Protein AF-A0A397VWN5-F1 (afdb_monomer)

Secondary structure (DSSP, 8-state):
-----SHHHHHHHHH-TT--S-HHHHHHHHHHHHHHTTS-S-GGG--TTGGGG--HHHHHHHHHHHTTTGGGS-GGGS-HHHHHHHHHHTT--GGGS----PPPP----SS-HHHHHHHHHHHTT-SSSPPPTTT----------HHHH-S-HHHHHHHHBT--SEEEEEE-TTS-EEEEEESSPB-TT--S---

Organism: NCBI:txid44941

InterPro domains:
  IPR006571 TLDc domain [PF07534] (110-194)
  IPR006571 TLDc domain [PS51886] (109-195)

Solvent-accessible surface area (backbone atoms only — not comparable to full-atom values): 12521 Å² total; per-residue (Å²): 138,84,85,91,75,70,64,67,64,52,48,58,53,58,70,42,57,79,53,95,62,53,55,55,54,51,49,52,50,48,54,53,59,33,48,52,84,78,52,78,92,61,78,87,71,80,53,90,73,58,68,82,74,57,54,72,65,56,46,50,52,29,50,63,64,38,52,81,49,51,72,63,56,58,63,89,69,32,62,62,76,58,51,57,51,49,35,64,71,58,72,52,72,72,83,61,65,65,85,69,86,65,77,75,66,72,63,78,65,82,72,40,60,64,49,48,10,51,52,53,19,59,76,68,67,47,92,63,86,63,39,40,76,84,67,43,88,77,83,88,76,89,66,82,47,55,94,80,71,48,85,49,68,68,57,45,50,75,53,46,42,71,66,43,58,47,74,49,80,44,73,47,96,86,72,46,80,48,70,51,76,38,82,54,56,44,65,85,83,66,82,82,87,82,132

pLDDT: mean 74.93, std 15.63, range [29.14, 95.0]

Structure (mmCIF, N/CA/C/O backbone):
data_AF-A0A397VWN5-F1
#
_entry.id   AF-A0A397VWN5-F1
#
loop_
_atom_site.group_PDB
_atom_site.id
_atom_site.type_symbol
_atom_site.label_atom_id
_atom_site.label_alt_id
_atom_site.label_comp_id
_atom_site.label_asym_id
_atom_site.label_entity_id
_atom_site.label_seq_id
_atom_site.pdbx_PDB_ins_code
_atom_site.Cartn_x
_atom_site.Cartn_y
_atom_site.Cartn_z
_atom_site.occupancy
_atom_site.B_iso_or_equiv
_atom_site.auth_seq_id
_atom_site.auth_comp_id
_atom_site.auth_asym_id
_atom_site.auth_atom_id
_atom_site.pdbx_PDB_model_num
ATOM 1 N N . MET A 1 1 ? -12.585 31.796 10.854 1.00 29.14 1 MET A N 1
ATOM 2 C CA . MET A 1 1 ? -12.054 31.189 9.614 1.00 29.14 1 MET A CA 1
ATOM 3 C C . MET A 1 1 ? -11.010 30.177 10.066 1.00 29.14 1 MET A C 1
ATOM 5 O O . MET A 1 1 ? -9.919 30.589 10.397 1.00 29.14 1 MET A O 1
ATOM 9 N N . GLY A 1 2 ? -11.312 28.913 10.348 1.00 35.81 2 GLY A N 1
ATOM 10 C CA . GLY A 1 2 ? -12.185 28.003 9.610 1.00 35.81 2 GLY A CA 1
ATOM 11 C C . GLY A 1 2 ? -11.361 27.244 8.569 1.00 35.81 2 GLY A C 1
ATOM 12 O O . GLY A 1 2 ? -11.650 27.361 7.387 1.00 35.81 2 GLY A O 1
ATOM 13 N N . THR A 1 3 ? -10.288 26.562 8.981 1.00 32.19 3 THR A N 1
ATOM 14 C CA . THR A 1 3 ? -9.501 25.683 8.103 1.00 32.19 3 THR A CA 1
ATOM 15 C C . THR A 1 3 ? -9.958 24.239 8.292 1.00 32.19 3 THR A C 1
ATOM 17 O O . THR A 1 3 ? -9.283 23.427 8.918 1.00 32.19 3 THR A O 1
ATOM 20 N N . ASP A 1 4 ? -11.135 23.934 7.750 1.00 46.06 4 ASP A N 1
ATOM 21 C CA . ASP A 1 4 ? -11.589 22.569 7.475 1.00 46.06 4 ASP A CA 1
ATOM 22 C C . ASP A 1 4 ? -10.915 22.067 6.188 1.00 46.06 4 ASP A C 1
ATOM 24 O O . ASP A 1 4 ? -11.537 22.063 5.133 1.00 46.06 4 ASP A O 1
ATOM 28 N N . LEU A 1 5 ? -9.630 21.696 6.213 1.00 41.50 5 LEU A N 1
ATOM 29 C CA . LEU A 1 5 ? -8.965 21.212 4.989 1.00 41.50 5 LEU A CA 1
ATOM 30 C C . LEU A 1 5 ? -7.809 20.216 5.251 1.00 41.50 5 LEU A C 1
ATOM 32 O O . LEU A 1 5 ? -6.653 20.507 4.964 1.00 41.50 5 LEU A O 1
ATOM 36 N N . PRO A 1 6 ? -8.113 19.025 5.807 1.00 51.34 6 PRO A N 1
ATOM 37 C CA . PRO A 1 6 ? -7.459 17.800 5.309 1.00 51.34 6 PRO A CA 1
ATOM 38 C C . PRO A 1 6 ? -8.447 16.701 4.870 1.00 51.34 6 PRO A C 1
ATOM 40 O O . PRO A 1 6 ? -8.055 15.724 4.246 1.00 51.34 6 PRO A O 1
ATOM 43 N N . LEU A 1 7 ? -9.745 16.845 5.165 1.00 49.25 7 LEU A N 1
ATOM 44 C CA . LEU A 1 7 ? -10.717 15.748 5.025 1.00 49.25 7 LEU A CA 1
ATOM 45 C C . LEU A 1 7 ? -11.188 15.482 3.584 1.00 49.25 7 LEU A C 1
ATOM 47 O O . LEU A 1 7 ? -11.666 14.386 3.301 1.00 49.25 7 LEU A O 1
ATOM 51 N N . LEU A 1 8 ? -11.098 16.461 2.673 1.00 45.84 8 LEU A N 1
ATOM 52 C CA . LEU A 1 8 ? -11.549 16.264 1.286 1.00 45.84 8 LEU A CA 1
ATOM 53 C C . LEU A 1 8 ? -10.624 15.313 0.510 1.00 45.84 8 LEU A C 1
ATOM 55 O O . LEU A 1 8 ? -11.117 14.457 -0.224 1.00 45.84 8 LEU A O 1
ATOM 59 N N . ASP A 1 9 ? -9.311 15.422 0.725 1.00 58.16 9 ASP A N 1
ATOM 60 C CA . ASP A 1 9 ? -8.316 14.560 0.079 1.00 58.16 9 ASP A CA 1
ATOM 61 C C . ASP A 1 9 ? -8.392 13.120 0.610 1.00 58.16 9 ASP A C 1
ATOM 63 O O . ASP A 1 9 ? -8.250 12.169 -0.155 1.00 58.16 9 ASP A O 1
ATOM 67 N N . GLU A 1 10 ? -8.701 12.936 1.899 1.00 59.28 10 GLU A N 1
ATOM 68 C CA . GLU A 1 10 ? -8.853 11.614 2.521 1.00 59.28 10 GLU A CA 1
ATOM 69 C C . GLU A 1 10 ? -10.085 10.853 2.011 1.00 59.28 10 GLU A C 1
ATOM 71 O O . GLU A 1 10 ? -10.012 9.647 1.780 1.00 59.28 10 GLU A O 1
ATOM 76 N N . VAL A 1 11 ? -11.216 11.534 1.792 1.00 57.34 11 VAL A N 1
ATOM 77 C CA . VAL A 1 11 ? -12.426 10.898 1.241 1.00 57.34 11 VAL A CA 1
ATOM 78 C C . VAL A 1 11 ? -12.191 10.465 -0.206 1.00 57.34 11 VAL A C 1
ATOM 80 O O . VAL A 1 11 ? -12.451 9.310 -0.533 1.00 57.34 11 VAL A O 1
ATOM 83 N N . ALA A 1 12 ? -11.607 11.328 -1.044 1.00 57.19 12 ALA A N 1
ATOM 84 C CA . ALA A 1 12 ? -11.258 10.978 -2.423 1.00 57.19 12 ALA A CA 1
ATOM 85 C C . ALA A 1 12 ? -10.225 9.835 -2.491 1.00 57.19 12 ALA A C 1
ATOM 87 O O . ALA A 1 12 ? -10.326 8.936 -3.328 1.00 57.19 12 ALA A O 1
ATOM 88 N N . PHE A 1 13 ? -9.260 9.828 -1.567 1.00 63.47 13 PHE A N 1
ATOM 89 C CA . PHE A 1 13 ? -8.289 8.748 -1.406 1.00 63.47 13 PHE A CA 1
ATOM 90 C C . PHE A 1 13 ? -8.977 7.426 -1.053 1.00 63.47 13 PHE A C 1
ATOM 92 O O . PHE A 1 13 ? -8.692 6.411 -1.681 1.00 63.47 13 PHE A O 1
ATOM 99 N N . LEU A 1 14 ? -9.930 7.429 -0.116 1.00 60.00 14 LEU A N 1
ATOM 100 C CA . LEU A 1 14 ? -10.669 6.240 0.322 1.00 60.00 14 LEU A CA 1
ATOM 101 C C . LEU A 1 14 ? -11.769 5.784 -0.637 1.00 60.00 14 LEU A C 1
ATOM 103 O O . LEU A 1 14 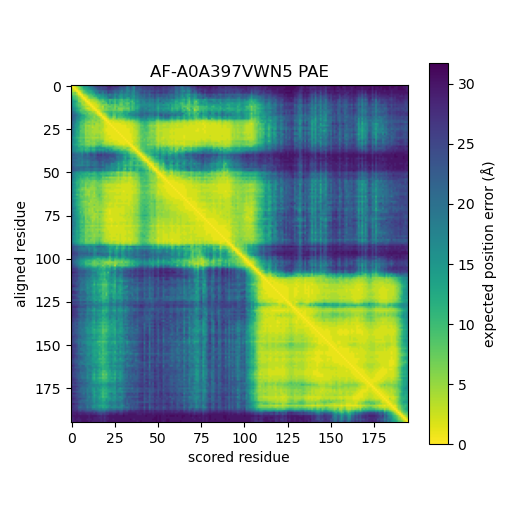? -12.194 4.633 -0.541 1.00 60.00 14 LEU A O 1
ATOM 107 N N . GLU A 1 15 ? -12.220 6.630 -1.549 1.00 56.81 15 GLU A N 1
ATOM 108 C CA . GLU A 1 15 ? -13.128 6.254 -2.636 1.00 56.81 15 GLU A CA 1
ATOM 109 C C . GLU A 1 15 ? -12.383 5.595 -3.806 1.00 56.81 15 GLU A C 1
ATOM 111 O O . GLU A 1 15 ? -12.987 4.852 -4.579 1.00 56.81 15 GLU A O 1
ATOM 116 N N . SER A 1 16 ? -11.064 5.790 -3.904 1.00 57.25 16 SER A N 1
ATOM 117 C CA . SER A 1 16 ? -10.240 5.182 -4.945 1.00 57.25 16 SER A CA 1
ATOM 118 C C . SER A 1 16 ? -10.030 3.677 -4.729 1.00 57.25 16 SER A C 1
ATOM 120 O O . SER A 1 16 ? -9.561 3.219 -3.682 1.00 57.25 16 SER A O 1
ATOM 122 N N . ASP A 1 17 ? -10.307 2.890 -5.772 1.00 50.84 17 ASP A N 1
ATOM 123 C CA . AS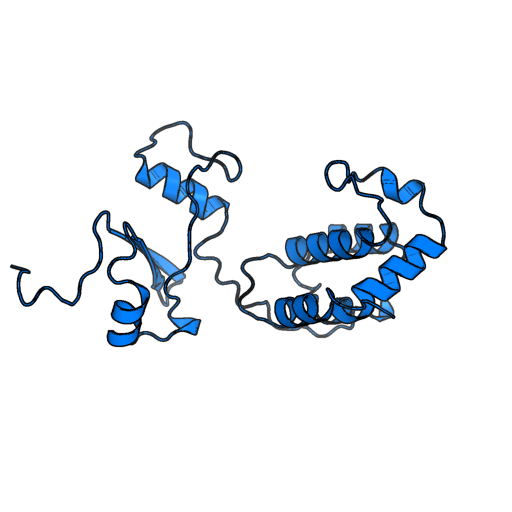P A 1 17 ? -9.959 1.464 -5.843 1.00 50.84 17 ASP A CA 1
ATOM 124 C C . ASP A 1 17 ? -8.447 1.227 -6.072 1.00 50.84 17 ASP A C 1
ATOM 126 O O . ASP A 1 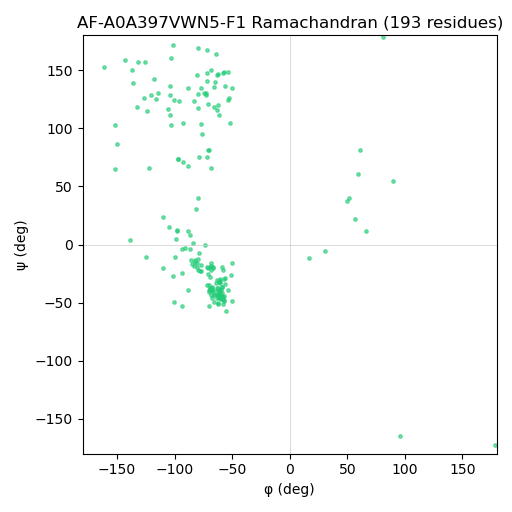17 ? -8.010 0.076 -6.134 1.00 50.84 17 ASP A O 1
ATOM 130 N N . GLU A 1 18 ? -7.631 2.284 -6.193 1.00 47.59 18 GLU A N 1
ATOM 131 C CA . GLU A 1 18 ? -6.186 2.193 -6.462 1.00 47.59 18 GLU A CA 1
ATOM 132 C C . GLU A 1 18 ? -5.309 2.037 -5.209 1.00 47.59 18 GLU A C 1
ATOM 134 O O . GLU A 1 18 ? -4.095 1.859 -5.327 1.00 47.59 18 GLU A O 1
ATOM 139 N N . LEU A 1 19 ? -5.905 2.074 -4.015 1.00 58.00 19 LEU A N 1
ATOM 140 C CA . LEU A 1 19 ? -5.192 1.960 -2.743 1.00 58.00 19 LEU A CA 1
ATOM 141 C C . LEU A 1 19 ? -4.465 0.617 -2.583 1.00 58.00 19 LEU A C 1
ATOM 143 O O . LEU A 1 19 ? -5.091 -0.439 -2.523 1.00 58.00 19 LEU A O 1
ATOM 147 N N . GLU A 1 20 ? -3.139 0.663 -2.419 1.00 60.94 20 GLU A N 1
ATOM 148 C CA . GLU A 1 20 ? -2.289 -0.508 -2.127 1.00 60.94 20 GLU A CA 1
ATOM 149 C C . GLU A 1 20 ? -2.290 -0.901 -0.632 1.00 60.94 20 GLU A C 1
ATOM 151 O O . GLU A 1 20 ? -1.287 -1.403 -0.120 1.00 60.94 20 GLU A O 1
ATOM 156 N N . LEU A 1 21 ? -3.400 -0.663 0.074 1.00 66.69 21 LEU A N 1
ATOM 157 C CA . LEU A 1 21 ? -3.551 -0.917 1.510 1.00 66.69 21 LEU A CA 1
ATOM 158 C C . LEU A 1 21 ? -4.643 -1.959 1.776 1.00 66.69 21 LEU A C 1
ATOM 160 O O . LEU A 1 21 ? -5.684 -1.974 1.115 1.00 66.69 21 LEU A O 1
ATOM 164 N N . GLU A 1 22 ? -4.419 -2.824 2.762 1.00 68.31 22 GLU A N 1
ATOM 165 C CA . GLU A 1 22 ? -5.455 -3.699 3.311 1.00 68.31 22 GLU A CA 1
ATOM 166 C C . GLU A 1 22 ? -6.501 -2.880 4.067 1.00 68.31 22 GLU A C 1
ATOM 168 O O . GLU A 1 22 ? -6.184 -1.864 4.681 1.00 68.31 22 GLU A O 1
ATOM 173 N N . GLU A 1 23 ? -7.751 -3.345 4.111 1.00 77.81 23 GLU A N 1
ATOM 174 C CA . GLU A 1 23 ? -8.819 -2.639 4.840 1.00 77.81 23 GLU A CA 1
ATOM 175 C C . GLU A 1 23 ? -8.472 -2.422 6.325 1.00 77.81 23 GLU A C 1
ATOM 177 O O . GLU A 1 23 ? -8.873 -1.419 6.913 1.00 77.81 23 GLU A O 1
ATOM 182 N N . ILE A 1 24 ? -7.671 -3.311 6.926 1.00 79.25 24 ILE A N 1
ATOM 183 C CA . ILE A 1 24 ? -7.150 -3.126 8.287 1.00 79.25 24 ILE A CA 1
ATOM 184 C C . ILE A 1 24 ? -6.120 -1.985 8.378 1.00 79.25 24 ILE A C 1
ATOM 186 O O . ILE A 1 24 ? -6.122 -1.237 9.353 1.00 79.25 24 ILE A O 1
ATOM 190 N N . GLU A 1 25 ? -5.267 -1.805 7.367 1.00 77.06 25 GLU A N 1
ATOM 191 C CA . GLU A 1 25 ? -4.292 -0.707 7.292 1.00 77.06 25 GLU A CA 1
ATOM 192 C C . GLU A 1 25 ? -5.001 0.629 7.051 1.00 77.06 25 GLU A C 1
ATOM 194 O O . GLU A 1 25 ? -4.689 1.626 7.703 1.00 77.06 25 GLU A O 1
ATOM 199 N N . ILE A 1 26 ? -6.010 0.627 6.178 1.00 79.44 26 ILE A N 1
ATOM 200 C CA . ILE A 1 26 ? -6.886 1.773 5.927 1.00 79.44 26 ILE A CA 1
ATOM 201 C C . ILE A 1 26 ? -7.599 2.188 7.219 1.00 79.44 26 ILE A C 1
ATOM 203 O O . ILE A 1 26 ? -7.614 3.367 7.578 1.00 79.44 26 ILE A O 1
ATOM 207 N N . TRP A 1 27 ? -8.150 1.221 7.954 1.00 85.00 27 TRP A N 1
ATOM 208 C CA . TRP A 1 27 ? -8.768 1.465 9.254 1.00 85.00 27 TRP A CA 1
ATOM 209 C C . TRP A 1 27 ? -7.788 2.087 10.258 1.00 85.00 27 TRP A C 1
ATOM 211 O O . TRP A 1 27 ? -8.113 3.080 10.909 1.00 85.00 27 TRP A O 1
ATOM 221 N N . ASN A 1 28 ? -6.576 1.541 10.368 1.00 82.69 28 ASN A N 1
ATOM 222 C CA . ASN A 1 28 ? -5.550 2.062 11.275 1.00 82.69 28 ASN A CA 1
ATOM 223 C C . ASN A 1 28 ? -5.154 3.497 10.932 1.00 82.69 28 ASN A C 1
ATOM 225 O O . ASN A 1 28 ? -5.011 4.330 11.828 1.00 82.69 28 ASN A O 1
ATOM 229 N N . TYR A 1 29 ? -5.002 3.784 9.641 1.00 79.44 29 TYR A N 1
ATOM 230 C CA . TYR A 1 29 ? -4.711 5.123 9.152 1.00 79.44 29 TYR A CA 1
ATOM 231 C C . TYR A 1 29 ? -5.833 6.104 9.510 1.00 79.44 29 TYR A C 1
ATOM 233 O O . TYR A 1 29 ? -5.557 7.163 10.064 1.00 79.44 29 TYR A O 1
ATOM 241 N N . LEU A 1 30 ? -7.095 5.719 9.302 1.00 83.38 30 LEU A N 1
ATOM 242 C CA . LEU A 1 30 ? -8.249 6.544 9.664 1.00 83.38 30 LEU A CA 1
ATOM 243 C C . LEU A 1 30 ? -8.299 6.895 11.147 1.00 83.38 30 LEU A C 1
ATOM 245 O O . LEU A 1 30 ? -8.539 8.047 11.501 1.00 83.38 30 LEU A O 1
ATOM 249 N N . ILE A 1 31 ? -8.074 5.912 12.019 1.00 84.75 31 ILE A N 1
ATOM 250 C CA . ILE A 1 31 ? -8.023 6.152 13.462 1.00 84.75 31 ILE A CA 1
ATOM 251 C C . ILE A 1 31 ? -6.885 7.116 13.793 1.00 84.75 31 ILE A C 1
ATOM 253 O O . ILE A 1 31 ? -7.105 8.080 1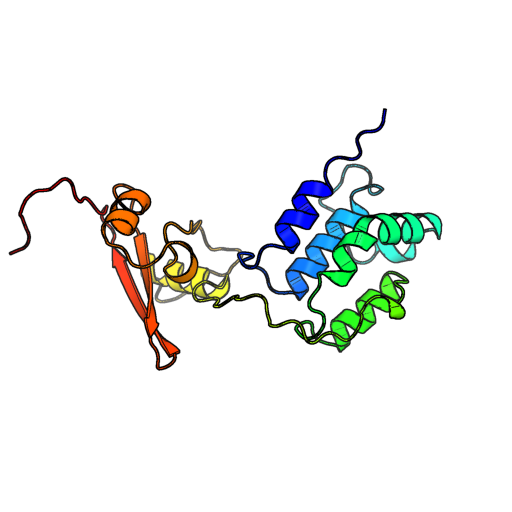4.523 1.00 84.75 31 ILE A O 1
ATOM 257 N N . LYS A 1 32 ? -5.700 6.906 13.210 1.00 78.44 32 LYS A N 1
ATOM 258 C CA . LYS A 1 32 ? -4.547 7.791 13.393 1.00 78.44 32 LYS A CA 1
ATOM 259 C C . LYS A 1 32 ? -4.868 9.234 12.977 1.00 78.44 32 LYS A C 1
ATOM 261 O O . LYS A 1 32 ? -4.641 10.145 13.773 1.00 78.44 32 LYS A O 1
ATOM 266 N N . CYS A 1 33 ? -5.452 9.445 11.796 1.00 75.75 33 CYS A N 1
ATOM 267 C CA . CYS A 1 33 ? -5.884 10.767 11.325 1.00 75.75 33 CYS A CA 1
ATOM 268 C C . CYS A 1 33 ? -6.940 11.388 12.242 1.00 75.75 33 CYS A C 1
ATOM 270 O O . CYS A 1 33 ? -6.830 12.548 12.632 1.00 75.75 33 CYS A O 1
ATOM 272 N N . GLY A 1 34 ? -7.934 10.602 12.657 1.00 78.94 34 GLY A N 1
ATOM 273 C CA . GLY A 1 34 ? -8.984 11.056 13.562 1.00 78.94 34 GLY A CA 1
ATOM 274 C C . GLY A 1 34 ? -8.455 11.530 14.917 1.00 78.94 34 GLY A C 1
ATOM 275 O O . GLY A 1 34 ? -9.010 12.459 15.497 1.00 78.94 34 GLY A O 1
ATOM 276 N N . THR A 1 35 ? -7.359 10.937 15.395 1.00 76.31 35 THR A N 1
ATOM 277 C CA . THR A 1 35 ? -6.698 11.334 16.647 1.00 76.31 35 THR A CA 1
ATOM 278 C C . THR A 1 35 ? -5.733 12.507 16.519 1.00 76.31 35 THR A C 1
ATOM 280 O O . THR A 1 35 ? -5.431 13.154 17.5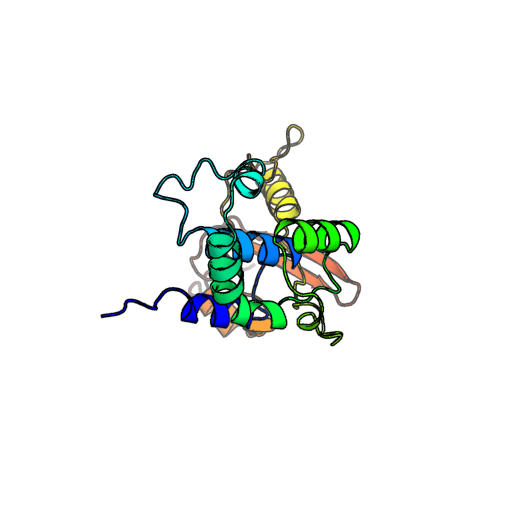16 1.00 76.31 35 THR A O 1
ATOM 283 N N . PHE A 1 36 ? -5.274 12.816 15.305 1.00 70.38 36 PHE A N 1
ATOM 284 C CA . PHE A 1 36 ? -4.304 13.882 15.050 1.00 70.38 36 PHE A CA 1
ATOM 285 C C . PHE A 1 36 ? -4.812 15.266 15.481 1.00 70.38 36 PHE A C 1
ATOM 287 O O . PHE A 1 36 ? -4.033 16.111 15.897 1.00 70.38 36 PHE A O 1
ATOM 294 N N . LYS A 1 37 ? -6.131 15.494 15.437 1.00 64.38 37 LYS A N 1
ATOM 295 C CA . LYS A 1 37 ? -6.739 16.798 15.750 1.00 64.38 37 LYS A CA 1
ATOM 296 C C . LYS A 1 37 ? -6.643 17.232 17.217 1.00 64.38 37 LYS A C 1
ATOM 298 O O . LYS A 1 37 ? -6.915 18.392 17.504 1.00 64.38 37 LYS A O 1
ATOM 303 N N . PHE A 1 38 ? -6.340 16.323 18.139 1.00 66.19 38 PHE A N 1
ATOM 304 C CA . PHE A 1 38 ? -6.336 16.610 19.580 1.00 66.19 38 PHE A CA 1
ATOM 305 C C . PHE A 1 38 ? -5.158 15.977 20.330 1.00 66.19 38 PHE A C 1
ATOM 307 O O . PHE A 1 38 ? -5.079 16.076 21.552 1.00 66.19 38 PHE A O 1
ATOM 314 N N . LEU A 1 39 ? -4.243 15.322 19.615 1.00 61.47 39 LEU A N 1
ATOM 315 C CA . LEU A 1 39 ? -2.934 14.957 20.139 1.00 61.47 39 LEU A CA 1
ATOM 316 C C . LEU A 1 39 ? -1.976 16.092 19.763 1.00 61.47 39 LEU A C 1
ATOM 318 O O . LEU A 1 39 ? -1.624 16.223 18.596 1.00 61.47 39 LEU A O 1
ATOM 322 N N . ASP A 1 40 ? -1.616 16.926 20.740 1.00 54.09 40 ASP A N 1
ATOM 323 C CA . ASP A 1 40 ? -0.603 17.981 20.587 1.00 54.09 40 ASP A CA 1
ATOM 324 C C . ASP A 1 40 ? 0.700 17.373 20.037 1.00 54.09 40 ASP A C 1
ATOM 326 O O . ASP A 1 40 ? 1.167 16.391 20.612 1.00 54.09 40 ASP A O 1
ATOM 330 N N . ASP A 1 41 ? 1.207 17.945 18.933 1.00 45.59 41 ASP A N 1
ATOM 331 C CA . ASP A 1 41 ? 2.453 17.799 18.137 1.00 45.59 41 ASP A CA 1
ATOM 332 C C . ASP A 1 41 ? 3.403 16.574 18.243 1.00 45.59 41 ASP A C 1
ATOM 334 O O . ASP A 1 41 ? 4.249 16.400 17.363 1.00 45.59 41 ASP A O 1
ATOM 338 N N . ASP A 1 42 ? 3.299 15.665 19.212 1.00 48.06 42 ASP A N 1
ATOM 339 C CA . ASP A 1 42 ? 4.153 14.479 19.322 1.00 48.06 42 ASP A CA 1
ATOM 340 C C . ASP A 1 42 ? 3.491 13.223 18.729 1.00 48.06 42 ASP A C 1
ATOM 342 O O . ASP A 1 42 ? 3.059 12.276 19.395 1.00 48.06 42 ASP A O 1
ATOM 346 N N . ILE A 1 43 ? 3.457 13.228 17.397 1.00 49.09 43 ILE A N 1
ATOM 347 C CA . ILE A 1 43 ? 2.977 12.165 16.499 1.00 49.09 43 ILE A CA 1
ATOM 348 C C . ILE A 1 43 ? 3.754 10.847 16.692 1.00 49.09 43 ILE A C 1
ATOM 350 O O . ILE A 1 43 ? 3.284 9.779 16.288 1.00 49.09 43 ILE A O 1
ATOM 354 N N . THR A 1 44 ? 4.950 10.895 17.289 1.00 47.81 44 THR A N 1
ATOM 355 C CA . THR A 1 44 ? 5.862 9.744 17.363 1.00 47.81 44 THR A CA 1
ATOM 356 C C . THR A 1 44 ? 5.580 8.805 18.535 1.00 47.81 44 THR A C 1
ATOM 358 O O . THR A 1 44 ? 5.972 7.640 18.486 1.00 47.81 44 THR A O 1
ATOM 361 N N . ASN A 1 45 ? 4.817 9.261 19.535 1.00 45.09 45 ASN A N 1
ATOM 362 C CA . ASN A 1 45 ? 4.518 8.519 20.763 1.00 45.09 45 ASN A CA 1
ATOM 363 C C . ASN A 1 45 ? 3.091 7.941 20.834 1.00 45.09 45 ASN A C 1
ATOM 365 O O . ASN A 1 45 ? 2.639 7.525 21.908 1.00 45.09 45 ASN A O 1
ATOM 369 N N . TRP A 1 46 ? 2.357 7.880 19.713 1.00 52.91 46 TRP A N 1
ATOM 370 C CA . TRP A 1 46 ? 1.035 7.249 19.707 1.00 52.91 46 TRP A CA 1
ATOM 371 C C . TRP A 1 46 ? 1.143 5.766 20.083 1.00 52.91 46 TRP A C 1
ATOM 373 O O . TRP A 1 46 ? 1.669 4.943 19.334 1.00 52.91 46 TRP A O 1
ATOM 383 N N . SER A 1 47 ? 0.625 5.428 21.265 1.00 53.94 47 SER A N 1
ATOM 384 C CA . SER A 1 47 ? 0.541 4.058 21.756 1.00 53.94 47 SER A CA 1
ATOM 385 C C . SER A 1 47 ? -0.853 3.751 22.294 1.00 53.94 47 SER A C 1
ATOM 387 O O . SER A 1 47 ? -1.594 4.633 22.737 1.00 53.94 47 SER A O 1
ATOM 389 N N . ASP A 1 48 ? -1.174 2.458 22.312 1.00 54.84 48 ASP A N 1
ATOM 390 C CA . ASP A 1 48 ? -2.418 1.860 22.813 1.00 54.84 48 ASP A CA 1
ATOM 391 C C . ASP A 1 48 ? -2.843 2.321 24.226 1.00 54.84 48 ASP A C 1
ATOM 393 O O . ASP A 1 48 ? -3.992 2.113 24.619 1.00 54.84 48 ASP A O 1
ATOM 397 N N . LYS A 1 49 ? -1.941 2.942 24.996 1.00 54.31 49 LYS A N 1
ATOM 398 C CA . LYS A 1 49 ? -2.177 3.403 26.370 1.00 54.31 49 LYS A CA 1
ATOM 399 C C . LYS A 1 49 ? -2.924 4.736 26.468 1.00 54.31 49 LYS A C 1
ATOM 401 O O . LYS A 1 49 ? -3.458 5.032 27.528 1.00 54.31 49 LYS A O 1
ATOM 406 N N . ASN A 1 50 ? -3.013 5.522 25.396 1.00 62.47 50 ASN A N 1
ATOM 407 C CA . ASN A 1 50 ? -3.563 6.880 25.498 1.00 62.47 50 ASN A CA 1
ATOM 408 C C . ASN A 1 50 ? -5.102 6.912 25.524 1.00 62.47 50 ASN A C 1
ATOM 410 O O . ASN A 1 50 ? -5.678 7.857 26.054 1.00 62.47 50 ASN A O 1
ATOM 414 N N . VAL A 1 51 ? -5.776 5.868 25.021 1.00 72.44 51 VAL A N 1
ATOM 415 C CA . VAL A 1 51 ? -7.252 5.822 24.931 1.00 72.44 51 VAL A CA 1
ATOM 416 C C . VAL A 1 51 ? -7.922 5.722 26.306 1.00 72.44 51 VAL A C 1
ATOM 418 O O . VAL A 1 51 ? -9.042 6.194 26.476 1.00 72.44 51 VAL A O 1
ATOM 421 N N . SER A 1 52 ? -7.256 5.146 27.315 1.00 73.31 52 SER A N 1
ATOM 422 C CA . SER A 1 52 ? -7.817 5.063 28.673 1.00 73.31 52 SER A CA 1
ATOM 423 C C . SER A 1 52 ? -7.978 6.426 29.348 1.00 73.31 52 SER A C 1
ATOM 425 O O . SER A 1 52 ? -8.760 6.536 30.286 1.00 73.31 52 SER A O 1
ATOM 427 N N . ASN A 1 53 ? -7.258 7.445 28.872 1.00 75.25 53 ASN A N 1
ATOM 428 C CA . ASN A 1 53 ? -7.258 8.792 29.445 1.00 75.25 53 ASN A CA 1
ATOM 429 C C . ASN A 1 53 ? -8.184 9.754 28.685 1.00 75.25 53 ASN A C 1
ATOM 431 O O . ASN A 1 53 ? -8.199 10.948 28.971 1.00 75.25 53 ASN A O 1
ATOM 435 N N . TRP A 1 54 ? -8.929 9.262 27.693 1.00 80.12 54 TRP A N 1
ATOM 436 C CA . TRP A 1 54 ? -9.815 10.095 26.889 1.00 80.12 54 TRP A CA 1
ATOM 437 C C . TRP A 1 54 ? -11.078 10.479 27.658 1.00 80.12 54 TRP A C 1
ATOM 439 O O . TRP A 1 54 ? -11.787 9.619 28.185 1.00 80.12 54 TRP A O 1
ATOM 449 N N . SER A 1 55 ? -11.387 11.776 27.654 1.00 83.50 55 SER A N 1
ATOM 450 C CA . SER A 1 55 ? -12.711 12.284 28.023 1.00 83.50 55 SER A CA 1
ATOM 451 C C . SER A 1 55 ? -13.754 11.974 26.943 1.00 83.50 55 SER A C 1
ATOM 453 O O . SER A 1 55 ? -13.413 11.595 25.818 1.00 83.50 55 SER A O 1
ATOM 455 N N . ASP A 1 56 ? -15.035 12.154 27.263 1.00 84.12 56 ASP A N 1
ATOM 456 C CA . ASP A 1 56 ? -16.121 11.918 26.309 1.00 84.12 56 ASP A CA 1
ATOM 457 C C . ASP A 1 56 ? -16.055 12.860 25.093 1.00 84.12 56 ASP A C 1
ATOM 459 O O . ASP A 1 56 ? -16.372 12.431 23.982 1.00 84.12 56 ASP A O 1
ATOM 463 N N . GLU A 1 57 ? -15.534 14.083 25.248 1.00 82.62 57 GLU A N 1
ATOM 464 C CA . GLU A 1 57 ? -15.318 15.019 24.137 1.00 82.62 57 GLU A CA 1
ATOM 465 C C . GLU A 1 57 ? -14.349 14.459 23.086 1.00 82.62 57 GLU A C 1
ATOM 467 O O . GLU A 1 57 ? -14.602 14.589 21.890 1.00 82.62 57 GLU A O 1
ATOM 472 N N . HIS A 1 58 ? -13.284 13.762 23.496 1.00 84.50 58 HIS A N 1
ATOM 473 C CA . HIS A 1 58 ? -12.329 13.159 22.557 1.00 84.50 58 HIS A CA 1
ATOM 474 C C . HIS A 1 58 ? -12.989 12.086 21.680 1.00 84.50 58 HIS A C 1
ATOM 476 O O . HIS A 1 58 ? -12.735 12.010 20.476 1.00 84.50 58 HIS A O 1
ATOM 482 N N . PHE A 1 59 ? -13.879 11.274 22.261 1.00 85.69 59 PHE A N 1
ATOM 483 C CA . PHE A 1 59 ? -14.635 10.273 21.504 1.00 85.69 59 PHE A CA 1
ATOM 484 C C . PHE A 1 59 ? -15.625 10.924 20.532 1.00 85.69 59 PHE A C 1
ATOM 486 O O . PHE A 1 59 ? -15.790 10.430 19.414 1.00 85.69 59 PHE A O 1
ATOM 493 N N . VAL A 1 60 ? -16.261 12.032 20.930 1.00 85.06 60 VAL A N 1
ATOM 494 C CA . VAL A 1 60 ? -17.152 12.809 20.055 1.00 85.06 60 VAL A CA 1
ATOM 495 C C . VAL A 1 60 ? -16.372 13.369 18.865 1.00 85.06 60 VAL A C 1
ATOM 497 O O . VAL A 1 60 ? -16.751 13.102 17.725 1.00 85.06 60 VAL A O 1
ATOM 500 N N . VAL A 1 61 ? -15.239 14.034 19.106 1.00 83.81 61 VAL A N 1
ATOM 501 C CA . VAL A 1 61 ? -14.399 14.622 18.049 1.00 83.81 61 VAL A CA 1
ATOM 502 C C . VAL A 1 61 ? -13.868 13.557 17.089 1.00 83.81 61 VAL A C 1
ATOM 504 O O . VAL A 1 61 ? -13.917 13.749 15.870 1.00 83.81 61 VAL A O 1
ATOM 507 N N . LEU A 1 62 ? -13.399 12.412 17.603 1.00 85.56 62 LEU A N 1
ATOM 508 C CA . LEU A 1 62 ? -12.965 11.294 16.761 1.00 85.56 62 LEU A CA 1
ATOM 509 C C . LEU A 1 62 ? -14.110 10.827 15.859 1.00 85.56 62 LEU A C 1
ATOM 511 O O . LEU A 1 62 ? -13.937 10.719 14.644 1.00 85.56 62 LEU A O 1
ATOM 515 N N . LYS A 1 63 ? -15.278 10.559 16.454 1.00 85.00 63 LYS A N 1
ATOM 516 C CA . LYS A 1 63 ? -16.455 10.055 15.746 1.00 85.00 63 LYS A CA 1
ATOM 517 C C . LYS A 1 63 ? -16.891 11.013 14.645 1.00 85.00 63 LYS A C 1
ATOM 519 O O . LYS A 1 63 ? -17.170 10.554 13.544 1.00 85.00 63 LYS A O 1
ATOM 524 N N . GLU A 1 64 ? -16.941 12.312 14.923 1.00 84.75 64 GLU A N 1
ATOM 525 C CA . GLU A 1 64 ? -17.280 13.332 13.930 1.00 84.75 64 GLU A CA 1
ATOM 526 C C . GLU A 1 64 ? -16.249 13.378 12.802 1.00 84.75 64 GLU A C 1
ATOM 528 O O . GLU A 1 64 ? -16.629 13.371 11.630 1.00 84.75 64 GLU A O 1
ATOM 533 N N . THR A 1 65 ? -14.959 13.320 13.140 1.00 82.25 65 THR A N 1
ATOM 534 C CA . THR A 1 65 ? -13.861 13.407 12.167 1.00 82.25 65 THR A CA 1
ATOM 535 C C . THR A 1 65 ? -13.874 12.249 11.172 1.00 82.25 65 THR A C 1
ATOM 537 O O . THR A 1 65 ? -13.785 12.482 9.971 1.00 82.25 65 THR A O 1
ATOM 540 N N . ILE A 1 66 ? -14.045 11.009 11.639 1.00 83.38 66 ILE A N 1
ATOM 541 C CA . ILE A 1 66 ? -14.022 9.827 10.760 1.00 83.38 66 ILE A CA 1
ATOM 542 C C . ILE A 1 66 ? -15.409 9.436 10.229 1.00 83.38 66 ILE A C 1
ATOM 544 O O . ILE A 1 66 ? -15.519 8.492 9.444 1.00 83.38 66 ILE A O 1
ATOM 548 N N . SER A 1 67 ? -16.476 10.134 10.639 1.00 83.31 67 SER A N 1
ATOM 549 C CA . SER A 1 67 ? -17.870 9.781 10.321 1.00 83.31 67 SER A CA 1
ATOM 550 C C . SER A 1 67 ? -18.128 9.609 8.824 1.00 83.31 67 SER A C 1
ATOM 552 O O . SER A 1 67 ? -18.833 8.684 8.427 1.00 83.31 67 SER A O 1
ATOM 554 N N . ARG A 1 68 ? -17.522 10.467 7.995 1.00 80.69 68 ARG A N 1
ATOM 555 C CA . ARG A 1 68 ? -17.653 10.446 6.531 1.00 80.69 68 ARG A CA 1
ATOM 556 C C . ARG A 1 68 ? -16.934 9.262 5.885 1.00 80.69 68 ARG A C 1
ATOM 558 O O . ARG A 1 68 ? -17.343 8.821 4.819 1.00 80.69 68 ARG A O 1
ATOM 565 N N . CYS A 1 69 ? -15.904 8.733 6.541 1.00 80.38 69 CYS A N 1
ATOM 566 C CA . CYS A 1 69 ? -15.078 7.642 6.030 1.00 80.38 69 CYS A CA 1
ATOM 567 C C . CYS A 1 69 ? -15.555 6.264 6.506 1.00 80.38 69 CYS A C 1
ATOM 569 O O . CYS A 1 69 ? -15.308 5.273 5.826 1.00 80.38 69 CYS A O 1
ATOM 571 N N . ILE A 1 70 ? -16.267 6.187 7.638 1.00 81.44 70 ILE A N 1
ATOM 572 C CA . ILE A 1 70 ? -16.823 4.934 8.181 1.00 81.44 70 ILE A CA 1
ATOM 573 C C . ILE A 1 70 ? -17.606 4.130 7.123 1.00 81.44 70 ILE A C 1
ATOM 575 O O . ILE A 1 70 ? -17.326 2.942 6.975 1.00 81.44 70 ILE A O 1
ATOM 579 N N . PRO A 1 71 ? -18.529 4.723 6.338 1.00 80.56 71 PRO A N 1
ATOM 580 C CA . PRO A 1 71 ? -19.276 3.979 5.322 1.00 80.56 71 PRO A CA 1
ATOM 581 C C . PRO A 1 71 ? -18.419 3.455 4.159 1.00 80.56 71 PRO A C 1
ATOM 583 O O . PRO A 1 71 ? -18.853 2.554 3.445 1.00 80.56 71 PRO A O 1
ATOM 586 N N . LEU A 1 72 ? -17.220 4.013 3.954 1.00 79.00 72 LEU A N 1
ATOM 587 C CA . LEU A 1 72 ? -16.307 3.644 2.865 1.00 79.00 72 LEU A CA 1
ATOM 588 C C . LEU A 1 72 ? -15.411 2.447 3.221 1.00 79.00 72 LEU A C 1
ATOM 590 O O . LEU A 1 72 ? -14.760 1.870 2.343 1.00 79.00 72 LEU A O 1
ATOM 594 N N . ILE A 1 73 ? -15.358 2.068 4.501 1.00 80.12 73 ILE A N 1
ATOM 595 C CA . ILE A 1 73 ? -14.550 0.945 4.975 1.00 80.12 73 ILE A CA 1
ATOM 596 C C . ILE A 1 73 ? -15.260 -0.370 4.692 1.00 80.12 73 ILE A C 1
ATOM 598 O O . ILE A 1 73 ? -16.422 -0.583 5.048 1.00 80.12 73 ILE A O 1
ATOM 602 N N . ARG A 1 74 ? -14.540 -1.304 4.069 1.00 80.31 74 ARG A N 1
ATOM 603 C CA . ARG A 1 74 ? -15.091 -2.599 3.663 1.00 80.31 74 ARG A CA 1
ATOM 604 C C . ARG A 1 74 ? -14.849 -3.611 4.778 1.00 80.31 74 ARG A C 1
ATOM 606 O O . ARG A 1 74 ? -14.060 -4.542 4.642 1.00 80.31 74 ARG A O 1
ATOM 613 N N . TYR A 1 75 ? -15.571 -3.440 5.888 1.00 79.06 75 TYR A N 1
ATOM 614 C CA . TYR A 1 75 ? -15.412 -4.207 7.137 1.00 79.06 75 TYR A CA 1
ATOM 615 C C . TYR A 1 75 ? -15.415 -5.730 6.978 1.00 79.06 75 TYR A C 1
ATOM 617 O O . TYR A 1 75 ? -14.813 -6.425 7.791 1.00 79.06 75 TYR A O 1
ATOM 625 N N . TYR A 1 76 ? -16.064 -6.256 5.933 1.00 78.50 76 TYR A N 1
ATOM 626 C CA . TYR A 1 76 ? -16.062 -7.687 5.620 1.00 78.50 76 TYR A CA 1
ATOM 627 C C . TYR A 1 76 ? -14.644 -8.262 5.443 1.00 78.50 76 TYR A C 1
ATOM 629 O O . TYR A 1 76 ? -14.429 -9.439 5.721 1.00 78.50 76 TYR A O 1
ATOM 637 N N . TYR A 1 77 ? -13.683 -7.443 5.005 1.00 76.06 77 TYR A N 1
ATOM 638 C CA . TYR A 1 77 ? -12.293 -7.852 4.785 1.00 76.06 77 TYR A CA 1
ATOM 639 C C . TYR A 1 77 ? -11.363 -7.493 5.955 1.00 76.06 77 TYR A C 1
ATOM 641 O O . TYR A 1 77 ? -10.148 -7.597 5.822 1.00 76.06 77 TYR A O 1
ATOM 649 N N . ILE A 1 78 ? -11.911 -7.089 7.106 1.00 77.94 78 ILE A N 1
ATOM 650 C CA . ILE A 1 78 ? -11.157 -6.896 8.350 1.00 77.94 78 ILE A CA 1
ATOM 651 C C . ILE A 1 78 ? -11.461 -8.079 9.281 1.00 77.94 78 ILE A C 1
ATOM 653 O O . ILE A 1 78 ? -12.629 -8.457 9.417 1.00 77.94 78 ILE A O 1
ATOM 657 N N . PRO A 1 79 ? -10.460 -8.668 9.968 1.00 81.31 79 PRO A N 1
ATOM 658 C CA . PRO A 1 79 ? -10.714 -9.716 10.949 1.00 81.31 79 PRO A CA 1
ATOM 659 C C . PRO A 1 79 ? -11.739 -9.270 12.000 1.00 81.31 79 PRO A C 1
ATOM 661 O O . PRO A 1 79 ? -11.569 -8.251 12.673 1.00 81.31 79 PRO A O 1
ATOM 664 N N . LYS A 1 80 ? -12.816 -10.047 12.156 1.00 78.38 80 LYS A N 1
ATOM 665 C CA . LYS A 1 80 ? -13.952 -9.686 13.019 1.00 78.38 80 LYS A CA 1
ATOM 666 C C . LYS A 1 80 ? -13.535 -9.428 14.473 1.00 78.38 80 LYS A C 1
ATOM 668 O O . LYS A 1 80 ? -13.925 -8.438 15.079 1.00 78.38 80 LYS A O 1
ATOM 673 N N . ASN A 1 81 ? -12.687 -10.299 15.013 1.00 79.38 81 ASN A N 1
ATOM 674 C CA . ASN A 1 81 ? -12.131 -10.165 16.361 1.00 79.38 81 ASN A CA 1
ATOM 675 C C . ASN A 1 81 ? -11.355 -8.852 16.557 1.00 79.38 81 ASN A C 1
ATOM 677 O O . ASN A 1 81 ? -11.398 -8.259 17.636 1.00 79.38 81 ASN A O 1
ATOM 681 N N . TYR A 1 82 ? -10.644 -8.405 15.522 1.00 83.81 82 TYR A N 1
ATOM 682 C CA . TYR A 1 82 ? -9.905 -7.155 15.536 1.00 83.81 82 TYR A CA 1
ATOM 683 C C . TYR A 1 82 ? -10.867 -5.965 15.531 1.00 83.81 82 TYR A C 1
ATOM 685 O O . TYR A 1 82 ? -10.792 -5.123 16.427 1.00 83.81 82 TYR A O 1
ATOM 693 N N . ILE A 1 83 ? -11.803 -5.910 14.578 1.00 83.44 83 ILE A N 1
ATOM 694 C CA . ILE A 1 83 ? -12.696 -4.753 14.447 1.00 83.44 83 ILE A CA 1
ATOM 695 C C . ILE A 1 83 ? -13.644 -4.612 15.642 1.00 83.44 83 ILE A C 1
ATOM 697 O O . ILE A 1 83 ? -13.808 -3.504 16.147 1.00 83.44 83 ILE A O 1
ATOM 701 N N . ASP A 1 84 ? -14.175 -5.712 16.183 1.00 82.81 84 ASP A N 1
ATOM 702 C CA . ASP A 1 84 ? -15.039 -5.687 17.372 1.00 82.81 84 ASP A CA 1
ATOM 703 C C . ASP A 1 84 ? -14.301 -5.079 18.580 1.00 82.81 84 ASP A C 1
ATOM 705 O O . ASP A 1 84 ? -14.860 -4.279 19.339 1.00 82.81 84 ASP A O 1
ATOM 709 N N . LYS A 1 85 ? -13.005 -5.394 18.729 1.00 85.81 85 LYS A N 1
ATOM 710 C CA . LYS A 1 85 ? -12.144 -4.803 19.762 1.00 85.81 85 LYS A CA 1
ATOM 711 C C . LYS A 1 85 ? -11.945 -3.303 19.536 1.00 85.81 85 LYS A C 1
ATOM 713 O O . LYS A 1 85 ? -12.021 -2.547 20.504 1.00 85.81 85 LYS A O 1
ATOM 718 N N . GLN A 1 86 ? -11.709 -2.867 18.298 1.00 86.44 86 GLN A N 1
ATOM 719 C CA . GLN A 1 86 ? -11.507 -1.449 17.969 1.00 86.44 86 GLN A CA 1
ATOM 720 C C . GLN A 1 86 ? -12.785 -0.622 18.153 1.00 86.44 86 GLN A C 1
ATOM 722 O O . GLN A 1 86 ? -12.746 0.448 18.754 1.00 86.44 86 GLN A O 1
ATOM 727 N N . 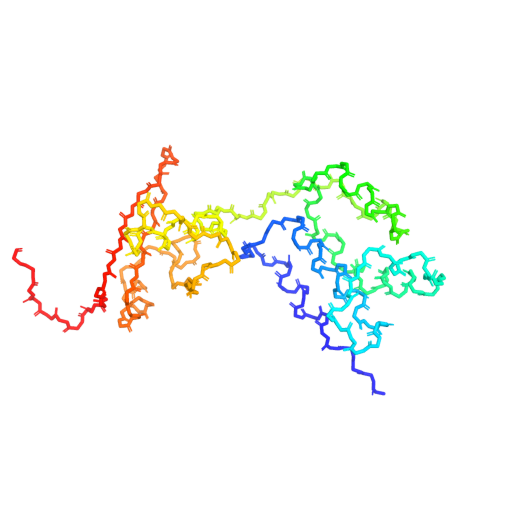ILE A 1 87 ? -13.934 -1.136 17.713 1.00 86.25 87 ILE A N 1
ATOM 728 C CA . ILE A 1 87 ? -15.242 -0.489 17.883 1.00 86.25 87 ILE A CA 1
ATOM 729 C C . ILE A 1 87 ? -15.524 -0.242 19.364 1.00 86.25 87 ILE A C 1
ATOM 731 O O . ILE A 1 87 ? -15.876 0.873 19.753 1.00 86.25 87 ILE A O 1
ATOM 735 N N . LYS A 1 88 ? -15.318 -1.269 20.199 1.00 87.12 88 LYS A N 1
ATOM 736 C CA . LYS A 1 88 ? -15.469 -1.153 21.651 1.00 87.12 88 LYS A CA 1
ATOM 737 C C . LYS A 1 88 ? -14.472 -0.156 22.240 1.00 87.12 88 LYS A C 1
ATOM 739 O O . LYS A 1 88 ? -14.851 0.653 23.081 1.00 87.12 88 LYS A O 1
ATOM 744 N N . ARG A 1 89 ? -13.212 -0.208 21.798 1.00 86.19 89 ARG A N 1
ATOM 745 C CA . ARG A 1 89 ? -12.130 0.670 22.265 1.00 86.19 89 ARG A CA 1
ATOM 746 C C . ARG A 1 89 ? -12.431 2.147 22.005 1.00 86.19 89 ARG A C 1
ATOM 748 O O . ARG A 1 89 ? -12.223 2.955 22.900 1.00 86.19 89 ARG A O 1
ATOM 755 N N . TYR A 1 90 ? -12.944 2.488 20.826 1.00 86.38 90 TYR A N 1
ATOM 756 C CA . TYR A 1 90 ? -13.204 3.874 20.419 1.00 86.38 90 TYR A CA 1
ATOM 757 C C . TYR A 1 90 ? -14.661 4.320 20.602 1.00 86.38 90 TYR A C 1
ATOM 759 O O . TYR A 1 90 ? -15.047 5.364 20.084 1.00 86.38 90 TYR A O 1
ATOM 767 N N . LYS A 1 91 ? -15.482 3.539 21.321 1.00 87.06 91 LYS A N 1
ATOM 768 C CA . LYS A 1 91 ? -16.912 3.815 21.558 1.00 87.06 91 LYS A CA 1
ATOM 769 C C . LYS A 1 91 ? -17.689 4.146 20.263 1.00 87.06 91 LYS A C 1
ATOM 771 O O . LYS A 1 91 ? -18.575 5.003 20.255 1.00 87.06 91 LYS A O 1
ATOM 776 N N . LEU A 1 92 ? -17.358 3.481 19.153 1.00 83.88 92 LEU A N 1
ATOM 777 C CA . LEU A 1 92 ? -17.979 3.742 17.849 1.00 83.88 92 LEU A CA 1
ATOM 778 C C . LEU A 1 92 ? -19.343 3.048 17.736 1.00 83.88 92 LEU A C 1
ATOM 780 O O . LEU A 1 92 ? -19.546 1.959 18.271 1.00 83.88 92 LEU A O 1
ATOM 784 N N . ASN A 1 93 ? -20.289 3.674 17.029 1.00 73.00 93 ASN A N 1
ATOM 785 C CA . ASN A 1 93 ? -21.631 3.112 16.868 1.00 73.00 93 ASN A CA 1
ATOM 786 C C . ASN A 1 93 ? -21.669 2.078 15.734 1.00 73.00 93 ASN A C 1
ATOM 788 O O . ASN A 1 93 ? -21.380 2.400 14.582 1.00 73.00 93 ASN A O 1
ATOM 792 N N . THR A 1 94 ? -22.094 0.858 16.062 1.00 63.47 94 THR A N 1
ATOM 793 C CA . THR A 1 94 ? -22.194 -0.273 15.138 1.00 63.47 94 THR A CA 1
ATOM 794 C C . THR A 1 94 ? -23.256 -0.143 14.058 1.00 63.47 94 THR A C 1
ATOM 796 O O . THR A 1 94 ? -23.144 -0.792 13.017 1.00 63.47 94 THR A O 1
ATOM 799 N N . SER A 1 95 ? -24.270 0.699 14.258 1.00 61.28 95 SER A N 1
ATOM 800 C CA . SER A 1 95 ? -25.373 0.844 13.303 1.00 61.28 95 SER A CA 1
ATOM 801 C C . SER A 1 95 ? -24.968 1.506 11.979 1.00 61.28 95 SER A C 1
ATOM 803 O O . SER A 1 95 ? -25.668 1.323 10.986 1.00 61.28 95 SER A O 1
ATOM 805 N N . ALA A 1 96 ? -23.835 2.219 11.942 1.00 57.19 96 ALA A N 1
ATOM 806 C CA . ALA A 1 96 ? -23.287 2.846 10.737 1.00 57.19 96 ALA A CA 1
ATOM 807 C C . ALA A 1 96 ? -22.473 1.880 9.850 1.00 57.19 96 ALA A C 1
ATOM 809 O O . ALA A 1 96 ? -22.224 2.193 8.689 1.00 57.19 96 ALA A O 1
ATOM 810 N N . PHE A 1 97 ? -22.100 0.692 10.346 1.00 63.03 97 PHE A N 1
ATOM 811 C CA . PHE A 1 97 ? -21.317 -0.312 9.604 1.00 63.03 97 PHE A CA 1
ATOM 812 C C . PHE A 1 97 ? -22.182 -1.128 8.634 1.00 63.03 97 PHE A C 1
ATOM 814 O O . PHE A 1 97 ? -22.069 -2.354 8.563 1.00 63.03 97 PHE A O 1
ATOM 821 N N . ILE A 1 98 ? -23.121 -0.467 7.952 1.00 56.38 98 ILE A N 1
ATOM 822 C CA . ILE A 1 98 ? -24.185 -1.094 7.167 1.00 56.38 98 ILE A CA 1
ATOM 823 C C . ILE A 1 98 ? -23.587 -2.107 6.184 1.00 56.38 98 ILE A C 1
ATOM 825 O O . ILE A 1 98 ? -22.988 -1.735 5.187 1.00 56.38 98 ILE A O 1
ATOM 829 N N . LYS A 1 99 ? -23.760 -3.390 6.537 1.00 54.94 99 LYS A N 1
ATOM 830 C CA . LYS A 1 99 ? -24.265 -4.592 5.828 1.00 54.94 99 LYS A CA 1
ATOM 831 C C . LYS A 1 99 ? -24.096 -4.763 4.311 1.00 54.94 99 LYS A C 1
ATOM 833 O O . LYS A 1 99 ? -24.450 -5.829 3.806 1.00 54.94 99 LYS A O 1
ATOM 838 N N . THR A 1 100 ? -23.594 -3.799 3.559 1.00 51.72 100 THR A N 1
ATOM 839 C CA . THR A 1 100 ? -23.369 -3.958 2.128 1.00 51.72 100 THR A CA 1
ATOM 840 C C . THR A 1 100 ? -22.083 -4.736 1.920 1.00 51.72 100 THR A C 1
ATOM 842 O O . THR A 1 100 ? -21.001 -4.300 2.310 1.00 51.72 100 THR A O 1
ATOM 845 N N . LYS A 1 101 ? -22.200 -5.913 1.304 1.00 59.12 101 LYS A N 1
ATOM 846 C CA . LYS A 1 101 ? -21.062 -6.697 0.826 1.00 59.12 101 LYS A CA 1
ATOM 847 C C . LYS A 1 101 ? -20.475 -5.981 -0.393 1.00 59.12 101 LYS A C 1
ATOM 849 O O . LYS A 1 101 ? -20.742 -6.352 -1.531 1.00 59.12 101 LYS A O 1
ATOM 854 N N . ILE A 1 102 ? -19.751 -4.894 -0.140 1.00 63.47 102 ILE A N 1
ATOM 855 C CA . ILE A 1 102 ? -19.023 -4.152 -1.168 1.00 63.47 102 ILE A CA 1
ATOM 856 C C . ILE A 1 102 ? -17.921 -5.095 -1.684 1.00 63.47 102 ILE A C 1
ATOM 858 O O . ILE A 1 102 ? -17.287 -5.792 -0.876 1.00 63.47 102 ILE A O 1
ATOM 862 N N . PRO A 1 103 ? -17.702 -5.192 -3.008 1.00 60.28 103 PRO A N 1
ATOM 863 C CA . PRO A 1 103 ? -16.586 -5.963 -3.542 1.00 60.28 103 PRO A CA 1
ATOM 864 C C . PRO A 1 103 ? -15.272 -5.495 -2.899 1.00 60.28 103 PRO A C 1
ATOM 866 O O . PRO A 1 103 ? -15.154 -4.319 -2.540 1.00 60.28 103 PRO A O 1
ATOM 869 N N . PRO A 1 104 ? -14.283 -6.385 -2.722 1.00 60.09 104 PRO A N 1
ATOM 870 C CA . PRO A 1 104 ? -13.005 -5.970 -2.161 1.00 60.09 104 PRO A CA 1
ATOM 871 C C . PRO A 1 104 ? -12.425 -4.864 -3.041 1.00 60.09 104 PRO A C 1
ATOM 873 O O . PRO A 1 104 ? -12.668 -4.863 -4.256 1.00 60.09 104 PRO A O 1
ATOM 876 N N . ARG A 1 105 ? -11.677 -3.913 -2.454 1.00 63.78 105 ARG A N 1
ATOM 877 C CA . ARG A 1 105 ? -10.832 -3.019 -3.274 1.00 63.78 105 ARG A CA 1
ATOM 878 C C . ARG A 1 105 ? -10.046 -3.951 -4.170 1.00 63.78 105 ARG A C 1
ATOM 880 O O . ARG A 1 105 ? -9.628 -5.003 -3.679 1.00 63.78 105 ARG A O 1
ATOM 887 N N . ARG A 1 106 ? -9.942 -3.658 -5.473 1.00 52.22 106 ARG A N 1
ATOM 888 C CA . ARG A 1 106 ? -9.195 -4.494 -6.432 1.00 52.22 106 ARG A CA 1
ATOM 889 C C . ARG A 1 106 ? -7.701 -4.407 -6.107 1.00 52.22 106 ARG A C 1
ATOM 891 O O . ARG A 1 106 ? -6.883 -3.924 -6.874 1.00 52.22 106 ARG A O 1
ATOM 898 N N . CYS A 1 107 ? -7.356 -4.922 -4.941 1.00 47.62 107 CYS A N 1
ATOM 899 C CA . CYS A 1 107 ? -6.041 -5.102 -4.401 1.00 47.62 107 CYS A CA 1
ATOM 900 C C . CYS A 1 107 ? -5.598 -6.474 -4.897 1.00 47.62 107 CYS A C 1
ATOM 902 O O . CYS A 1 107 ? -5.498 -7.445 -4.152 1.00 47.62 107 CYS A O 1
ATOM 904 N N . LEU A 1 108 ? -5.388 -6.583 -6.209 1.00 46.84 108 LEU A N 1
ATOM 905 C CA . LEU A 1 108 ? -4.528 -7.637 -6.723 1.00 46.84 108 LEU A CA 1
ATOM 906 C C . LEU A 1 108 ? -3.103 -7.248 -6.313 1.00 46.84 108 LEU A C 1
ATOM 908 O O . LEU A 1 108 ? -2.380 -6.618 -7.084 1.00 46.84 108 LEU A O 1
ATOM 912 N N . ARG A 1 109 ? -2.720 -7.547 -5.061 1.00 56.78 109 ARG A N 1
ATOM 913 C CA . ARG A 1 109 ? -1.354 -7.325 -4.564 1.00 56.78 109 ARG A CA 1
ATOM 914 C C . ARG A 1 109 ? -0.424 -8.326 -5.237 1.00 56.78 109 ARG A C 1
ATOM 916 O O . ARG A 1 109 ? -0.051 -9.334 -4.656 1.00 56.78 109 ARG A O 1
ATOM 923 N N . LEU A 1 110 ? -0.010 -8.017 -6.460 1.00 58.09 110 LEU A N 1
ATOM 924 C CA . LEU A 1 110 ? 1.224 -8.581 -7.008 1.00 58.09 110 LEU A CA 1
ATOM 925 C C . LEU A 1 110 ? 2.418 -8.142 -6.136 1.00 58.09 110 LEU A C 1
ATOM 927 O O . LEU A 1 110 ? 3.362 -8.897 -5.938 1.00 58.09 110 LEU A O 1
ATOM 931 N N . MET A 1 111 ? 2.326 -6.943 -5.542 1.00 66.31 111 MET A N 1
ATOM 932 C CA . MET A 1 111 ? 3.405 -6.251 -4.833 1.00 66.31 111 MET A CA 1
ATOM 933 C C . MET A 1 111 ? 3.046 -5.919 -3.370 1.00 66.31 111 MET A C 1
ATOM 935 O O . MET A 1 111 ? 2.915 -4.749 -3.007 1.00 66.31 111 MET A O 1
ATOM 939 N N . THR A 1 112 ? 2.874 -6.933 -2.513 1.00 73.12 112 THR A N 1
ATOM 940 C CA . THR A 1 112 ? 2.830 -6.740 -1.044 1.00 73.12 112 THR A CA 1
ATOM 941 C C . THR A 1 112 ? 4.178 -6.218 -0.518 1.00 73.12 112 THR A C 1
ATOM 943 O O . THR A 1 112 ? 5.192 -6.312 -1.208 1.00 73.12 112 THR A O 1
ATOM 946 N N . ASN A 1 113 ? 4.230 -5.688 0.711 1.00 68.69 113 ASN A N 1
ATOM 947 C CA . ASN A 1 113 ? 5.512 -5.308 1.335 1.00 68.69 113 ASN A CA 1
ATOM 948 C C . ASN A 1 113 ? 6.451 -6.512 1.520 1.00 68.69 113 ASN A C 1
ATOM 950 O O . ASN A 1 113 ? 7.664 -6.368 1.394 1.00 68.69 113 ASN A O 1
ATOM 954 N N . GLU A 1 114 ? 5.887 -7.695 1.765 1.00 69.25 114 GLU A N 1
ATOM 955 C CA . GLU A 1 114 ? 6.629 -8.956 1.833 1.00 69.25 114 GLU A CA 1
ATOM 956 C C . GLU A 1 114 ? 7.216 -9.323 0.466 1.00 69.25 114 GLU A C 1
ATOM 958 O O . GLU A 1 114 ? 8.422 -9.525 0.359 1.00 69.25 114 GLU A O 1
ATOM 963 N N . ASN A 1 115 ? 6.412 -9.287 -0.604 1.00 78.81 115 ASN A N 1
ATOM 964 C CA . ASN A 1 115 ? 6.889 -9.550 -1.965 1.00 78.81 115 ASN A CA 1
ATOM 965 C C . ASN A 1 115 ? 7.946 -8.526 -2.392 1.00 78.81 115 ASN A C 1
ATOM 967 O O . ASN A 1 115 ? 8.944 -8.902 -2.994 1.00 78.81 115 ASN A O 1
ATOM 971 N N . LYS A 1 116 ? 7.774 -7.243 -2.041 1.00 84.06 116 LYS A N 1
ATOM 972 C CA . LYS A 1 116 ? 8.779 -6.193 -2.275 1.00 84.06 116 LYS A CA 1
ATOM 973 C C . LYS A 1 116 ? 10.105 -6.545 -1.597 1.00 84.06 116 LYS A C 1
ATOM 975 O O . LYS A 1 116 ? 11.148 -6.425 -2.225 1.00 84.06 116 LYS A O 1
ATOM 980 N N . ALA A 1 117 ? 10.079 -6.999 -0.345 1.00 81.69 117 ALA A N 1
ATOM 981 C CA . ALA A 1 117 ? 11.284 -7.395 0.383 1.00 81.69 117 ALA A CA 1
ATOM 982 C C . ALA A 1 117 ? 11.945 -8.660 -0.198 1.00 81.69 117 ALA A C 1
ATOM 984 O O . ALA A 1 117 ? 13.169 -8.705 -0.334 1.00 81.69 117 ALA A O 1
ATOM 985 N N . ILE A 1 118 ? 11.149 -9.650 -0.609 1.00 84.06 118 ILE A N 1
ATOM 986 C CA . ILE A 1 118 ? 11.636 -10.860 -1.288 1.00 84.06 118 ILE A CA 1
ATOM 987 C C . ILE A 1 118 ? 12.307 -10.492 -2.614 1.00 84.06 118 ILE A C 1
ATOM 989 O O . ILE A 1 118 ? 13.458 -10.854 -2.834 1.00 84.06 118 ILE A O 1
ATOM 993 N N . ILE A 1 119 ? 11.631 -9.711 -3.459 1.00 88.75 119 ILE A N 1
ATOM 994 C CA . ILE A 1 119 ? 12.160 -9.277 -4.755 1.00 88.75 119 ILE A CA 1
ATOM 995 C C . ILE A 1 119 ? 13.448 -8.472 -4.570 1.00 88.75 119 ILE A C 1
ATOM 997 O O . ILE A 1 119 ? 14.427 -8.733 -5.255 1.00 88.75 119 ILE A O 1
ATOM 1001 N N . SER A 1 120 ? 13.492 -7.543 -3.613 1.00 91.50 120 SER A N 1
ATOM 1002 C CA . SER A 1 120 ? 14.717 -6.808 -3.279 1.00 91.50 120 SER A CA 1
ATOM 1003 C C . SER A 1 120 ? 15.864 -7.720 -2.855 1.00 91.50 120 SER A C 1
ATOM 1005 O O . SER A 1 120 ? 17.009 -7.463 -3.201 1.00 91.50 120 SER A O 1
ATOM 1007 N N . SER A 1 121 ? 15.562 -8.799 -2.132 1.00 91.25 121 SER A N 1
ATOM 1008 C CA . SER A 1 121 ? 16.575 -9.784 -1.747 1.00 91.25 121 SER A CA 1
ATOM 1009 C C . SER A 1 121 ? 17.106 -10.539 -2.965 1.00 91.25 121 SER A C 1
ATOM 1011 O O . SER A 1 121 ? 18.298 -10.813 -3.027 1.00 91.25 121 SER A O 1
ATOM 1013 N N . TRP A 1 122 ? 16.247 -10.833 -3.948 1.00 91.62 122 TRP A N 1
ATOM 1014 C CA . TRP A 1 122 ? 16.655 -11.453 -5.211 1.00 91.62 122 TRP A CA 1
ATOM 1015 C C . TRP A 1 122 ? 17.491 -10.526 -6.094 1.00 91.62 122 TRP A C 1
ATOM 1017 O O . TRP A 1 122 ? 18.443 -10.999 -6.702 1.00 91.62 122 TRP A O 1
ATOM 1027 N N . ILE A 1 123 ? 17.171 -9.227 -6.153 1.00 91.00 123 ILE A N 1
ATOM 1028 C CA . ILE A 1 123 ? 17.967 -8.236 -6.902 1.00 91.00 123 ILE A CA 1
ATOM 1029 C C . ILE A 1 123 ? 19.409 -8.193 -6.381 1.00 91.00 123 ILE A C 1
ATOM 1031 O O . ILE A 1 123 ? 20.338 -8.143 -7.179 1.00 91.00 123 ILE A O 1
ATOM 1035 N N . ASP A 1 124 ? 19.584 -8.246 -5.058 1.00 92.94 124 ASP A N 1
ATOM 1036 C CA . ASP A 1 124 ? 20.899 -8.203 -4.405 1.00 92.94 124 ASP A CA 1
ATOM 1037 C C . ASP A 1 124 ? 21.539 -9.594 -4.236 1.00 92.94 124 ASP A C 1
ATOM 1039 O O . ASP A 1 124 ? 22.510 -9.733 -3.491 1.00 92.94 124 ASP A O 1
ATOM 1043 N N . GLU A 1 125 ? 20.982 -10.627 -4.880 1.00 92.50 125 GLU A N 1
ATOM 1044 C CA . GLU A 1 125 ? 21.479 -12.012 -4.848 1.00 92.50 125 GLU A CA 1
ATOM 1045 C C . GLU A 1 125 ? 21.707 -12.546 -3.418 1.00 92.50 125 GLU A C 1
ATOM 1047 O O . GLU A 1 125 ? 22.678 -13.239 -3.105 1.00 92.50 125 GLU A O 1
ATOM 1052 N N . LYS A 1 126 ? 20.795 -12.212 -2.498 1.00 88.19 126 LYS A N 1
ATOM 1053 C CA . LYS A 1 126 ? 20.873 -12.650 -1.102 1.00 88.19 126 LYS A CA 1
ATOM 1054 C C . LYS A 1 126 ? 20.444 -14.107 -0.952 1.00 88.19 126 LYS A C 1
ATOM 1056 O O . LYS A 1 126 ? 19.257 -14.414 -0.873 1.00 88.19 126 LYS A O 1
ATOM 1061 N N . ASP A 1 127 ? 21.424 -14.988 -0.785 1.00 78.25 127 ASP A N 1
ATOM 1062 C CA . ASP A 1 127 ? 21.189 -16.408 -0.480 1.00 78.25 127 ASP A CA 1
ATOM 1063 C C . ASP A 1 127 ? 20.809 -16.666 0.991 1.00 78.25 127 ASP A C 1
ATOM 1065 O O . ASP A 1 127 ? 20.200 -17.685 1.327 1.00 78.25 127 ASP A O 1
ATOM 1069 N N . LYS A 1 128 ? 21.173 -15.743 1.889 1.00 77.69 128 LYS A N 1
ATOM 1070 C CA . LYS A 1 128 ? 20.842 -15.732 3.324 1.00 77.69 128 LYS A CA 1
ATOM 1071 C C . LYS A 1 128 ? 20.589 -14.289 3.770 1.00 77.69 128 LYS A C 1
ATOM 1073 O O . LYS A 1 128 ? 21.029 -13.349 3.111 1.00 77.69 128 LYS A O 1
ATOM 1078 N N . ASP A 1 129 ? 19.879 -14.120 4.884 1.00 84.31 129 ASP A N 1
ATOM 1079 C CA . ASP A 1 129 ? 19.550 -12.803 5.453 1.00 84.31 129 ASP A CA 1
ATOM 1080 C C . ASP A 1 129 ? 18.757 -11.911 4.484 1.00 84.31 129 ASP A C 1
ATOM 1082 O O . ASP A 1 129 ? 19.196 -10.828 4.069 1.00 84.31 129 ASP A O 1
ATOM 1086 N N . TYR A 1 130 ? 17.575 -12.411 4.115 1.00 81.06 130 TYR A N 1
ATOM 1087 C CA . TYR A 1 130 ? 16.593 -11.701 3.300 1.00 81.06 130 TYR A CA 1
ATOM 1088 C C . TYR A 1 130 ? 16.203 -10.372 3.950 1.00 81.06 130 TYR A C 1
ATOM 1090 O O . TYR A 1 130 ? 16.139 -10.237 5.177 1.00 81.06 130 TYR A O 1
ATOM 1098 N N . TYR A 1 131 ? 15.888 -9.389 3.114 1.00 75.75 131 TYR A N 1
ATOM 1099 C CA . TYR A 1 131 ? 15.261 -8.170 3.586 1.00 75.75 131 TYR A CA 1
ATOM 1100 C C . TYR A 1 131 ? 13.892 -8.469 4.195 1.00 75.75 131 TYR A C 1
ATOM 1102 O O . TYR A 1 131 ? 13.143 -9.339 3.755 1.00 75.75 131 TYR A O 1
ATOM 1110 N N . THR A 1 132 ? 13.557 -7.681 5.205 1.00 75.56 132 THR A N 1
ATOM 1111 C CA . THR A 1 132 ? 12.214 -7.578 5.767 1.00 75.56 132 THR A CA 1
ATOM 1112 C C . THR A 1 132 ? 11.558 -6.313 5.228 1.00 75.56 132 THR A C 1
ATOM 1114 O O . THR A 1 132 ? 12.223 -5.459 4.642 1.00 75.56 132 THR A O 1
ATOM 1117 N N . CYS A 1 133 ? 10.266 -6.125 5.486 1.00 62.91 133 CYS A N 1
ATOM 1118 C CA . CYS A 1 133 ? 9.595 -4.863 5.167 1.00 62.91 133 CYS A CA 1
ATOM 1119 C C . CYS A 1 133 ? 10.237 -3.637 5.850 1.00 62.91 133 CYS A C 1
ATOM 1121 O O . CYS A 1 133 ? 10.074 -2.526 5.356 1.00 62.91 133 CYS A O 1
ATOM 1123 N N . ILE A 1 134 ? 10.972 -3.836 6.950 1.00 61.88 134 ILE A N 1
ATOM 1124 C CA . ILE A 1 134 ? 11.659 -2.775 7.700 1.00 61.88 134 ILE A CA 1
ATOM 1125 C C . ILE A 1 134 ? 13.064 -2.530 7.144 1.00 61.88 134 ILE A C 1
ATOM 1127 O O . ILE A 1 134 ? 13.515 -1.392 7.078 1.00 61.88 134 ILE A O 1
ATOM 1131 N N . THR A 1 135 ? 13.769 -3.595 6.763 1.00 76.00 135 THR A N 1
ATOM 1132 C CA . THR A 1 135 ? 15.181 -3.522 6.355 1.00 76.00 135 THR A CA 1
ATOM 1133 C C . THR A 1 135 ? 15.377 -3.359 4.851 1.00 76.00 135 THR A C 1
ATOM 1135 O O . THR A 1 135 ? 16.515 -3.219 4.414 1.00 76.00 135 THR A O 1
ATOM 1138 N N . ASN A 1 136 ? 14.300 -3.379 4.059 1.00 81.00 136 ASN A N 1
ATOM 1139 C CA . ASN A 1 136 ? 14.365 -3.231 2.610 1.00 81.00 136 ASN A CA 1
ATOM 1140 C C . ASN A 1 136 ? 14.865 -1.823 2.207 1.00 81.00 136 ASN A C 1
ATOM 1142 O O . ASN A 1 136 ? 14.183 -0.840 2.506 1.00 81.00 136 ASN A O 1
ATOM 1146 N N . PRO A 1 137 ? 16.006 -1.703 1.498 1.00 89.50 137 PRO A N 1
ATOM 1147 C CA . PRO A 1 137 ? 16.536 -0.410 1.067 1.00 89.50 137 PRO A CA 1
ATOM 1148 C C . PRO A 1 137 ? 15.837 0.148 -0.184 1.00 89.50 137 PRO A C 1
ATOM 1150 O O . PRO A 1 137 ? 16.020 1.318 -0.523 1.00 89.50 137 PRO A O 1
ATOM 1153 N N . TYR A 1 138 ? 15.042 -0.661 -0.888 1.00 86.62 138 TYR A N 1
ATOM 1154 C CA . TYR A 1 138 ? 14.417 -0.284 -2.150 1.00 86.62 138 TYR A CA 1
ATOM 1155 C C . TYR A 1 138 ? 13.061 0.388 -1.954 1.00 86.62 138 TYR A C 1
ATOM 1157 O O . TYR A 1 138 ? 12.167 -0.113 -1.270 1.00 86.62 138 TYR A O 1
ATOM 1165 N N . LYS A 1 139 ? 12.860 1.492 -2.680 1.00 85.94 139 LYS A N 1
ATOM 1166 C CA . LYS A 1 139 ? 11.552 2.129 -2.832 1.00 85.94 139 LYS A CA 1
ATOM 1167 C C . LYS A 1 139 ? 10.969 1.803 -4.202 1.00 85.94 139 LYS A C 1
ATOM 1169 O O . LYS A 1 139 ? 11.343 2.401 -5.207 1.00 85.94 139 LYS A O 1
ATOM 1174 N N . PHE A 1 140 ? 10.012 0.882 -4.233 1.00 86.50 140 PHE A N 1
ATOM 1175 C CA . PHE A 1 140 ? 9.285 0.551 -5.456 1.00 86.50 140 PHE A CA 1
ATOM 1176 C C . PHE A 1 140 ? 8.305 1.665 -5.826 1.00 86.50 140 PHE A C 1
ATOM 1178 O O . PHE A 1 140 ? 7.495 2.092 -5.000 1.00 86.50 140 PHE A O 1
ATOM 1185 N N . LYS A 1 141 ? 8.352 2.098 -7.086 1.00 88.19 141 LYS A N 1
ATOM 1186 C CA . LYS A 1 141 ? 7.411 3.046 -7.684 1.00 88.19 141 LYS A CA 1
ATOM 1187 C C . LYS A 1 141 ? 6.657 2.340 -8.806 1.00 88.19 141 LYS A C 1
ATOM 1189 O O . LYS A 1 141 ? 7.276 1.809 -9.722 1.00 88.19 141 LYS A O 1
ATOM 1194 N N . LEU A 1 142 ? 5.328 2.350 -8.745 1.00 88.38 142 LEU A N 1
ATOM 1195 C CA . LEU A 1 142 ? 4.504 1.838 -9.834 1.00 88.38 142 LEU A CA 1
ATOM 1196 C C . LEU A 1 142 ? 4.579 2.792 -11.033 1.00 88.38 142 LEU A C 1
ATOM 1198 O O . LEU A 1 142 ? 4.212 3.961 -10.911 1.00 88.38 142 LEU A O 1
ATOM 1202 N N . LEU A 1 143 ? 5.034 2.284 -12.178 1.00 92.88 143 LEU A N 1
ATOM 1203 C CA . LEU A 1 143 ? 5.084 3.033 -13.438 1.00 92.88 143 LEU A CA 1
ATOM 1204 C C . LEU A 1 143 ? 3.823 2.788 -14.273 1.00 92.88 143 LEU A C 1
ATOM 1206 O O . LEU A 1 143 ? 3.116 3.729 -14.622 1.00 92.88 143 LEU A O 1
ATOM 1210 N N . LEU A 1 144 ? 3.507 1.513 -14.511 1.00 91.12 144 LEU A N 1
ATOM 1211 C CA . LEU A 1 144 ? 2.401 1.060 -15.349 1.00 91.12 144 LEU A CA 1
ATOM 1212 C C . LEU A 1 144 ? 1.656 -0.092 -14.665 1.00 91.12 144 LEU A C 1
ATOM 1214 O O . LEU A 1 144 ? 2.273 -1.009 -14.123 1.00 91.12 144 LEU A O 1
ATOM 1218 N N . ARG A 1 145 ? 0.325 -0.082 -14.745 1.00 89.75 145 ARG A N 1
ATOM 1219 C CA . ARG A 1 145 ? -0.547 -1.200 -14.372 1.00 89.75 145 ARG A CA 1
ATOM 1220 C C . ARG A 1 145 ? -1.576 -1.423 -15.473 1.00 89.75 145 ARG A C 1
ATOM 1222 O O . ARG A 1 145 ? -2.436 -0.577 -15.676 1.00 89.75 145 ARG A O 1
ATOM 1229 N N . GLY A 1 146 ? -1.569 -2.594 -16.109 1.00 85.06 146 GLY A N 1
ATOM 1230 C CA . GLY A 1 146 ? -2.452 -2.873 -17.251 1.00 85.06 146 GLY A CA 1
ATOM 1231 C C . GLY A 1 146 ? -3.950 -2.683 -16.977 1.00 85.06 146 GLY A C 1
ATOM 1232 O O . GLY A 1 146 ? -4.680 -2.204 -17.837 1.00 85.06 146 GLY A O 1
ATOM 1233 N N . SER A 1 147 ? -4.421 -2.966 -15.757 1.00 79.31 147 SER A N 1
ATOM 1234 C CA . SER A 1 147 ? -5.824 -2.733 -15.376 1.00 79.31 147 SER A CA 1
ATOM 1235 C C . SER A 1 147 ? -6.202 -1.255 -15.205 1.00 79.31 147 SER A C 1
ATOM 1237 O O . SER A 1 147 ? -7.390 -0.951 -15.176 1.00 79.31 147 SER A O 1
ATOM 1239 N N . ARG A 1 148 ? -5.215 -0.369 -15.015 1.00 82.19 148 ARG A N 1
ATOM 1240 C CA . ARG A 1 148 ? -5.387 1.083 -14.836 1.00 82.19 148 ARG A CA 1
ATOM 1241 C C . ARG A 1 148 ? -5.091 1.829 -16.135 1.00 82.19 148 ARG A C 1
ATOM 1243 O O . ARG A 1 148 ? -5.888 2.642 -16.577 1.00 82.19 148 ARG A O 1
ATOM 1250 N N . ASP A 1 149 ? -3.952 1.516 -16.743 1.00 83.69 149 ASP A N 1
ATOM 1251 C CA . ASP A 1 149 ? -3.379 2.262 -17.864 1.00 83.69 149 ASP A CA 1
ATOM 1252 C C . ASP A 1 149 ? -3.657 1.601 -19.222 1.00 83.69 149 ASP A C 1
ATOM 1254 O O . ASP A 1 149 ? -3.412 2.203 -20.263 1.00 83.69 149 ASP A O 1
ATOM 1258 N N . GLY A 1 150 ? -4.167 0.366 -19.232 1.00 85.31 150 GLY A N 1
ATOM 1259 C CA . GLY A 1 150 ? -4.283 -0.453 -20.435 1.00 85.31 150 GLY A CA 1
ATOM 1260 C C . GLY A 1 150 ? -2.972 -1.150 -20.818 1.00 85.31 150 GLY A C 1
ATOM 1261 O O . GLY A 1 150 ? -1.942 -1.009 -20.162 1.00 85.31 150 GLY A O 1
ATOM 1262 N N . PHE A 1 151 ? -3.025 -1.936 -21.895 1.00 88.38 151 PHE A N 1
ATOM 1263 C CA . PHE A 1 151 ? -1.903 -2.746 -22.396 1.00 88.38 151 PHE A CA 1
ATOM 1264 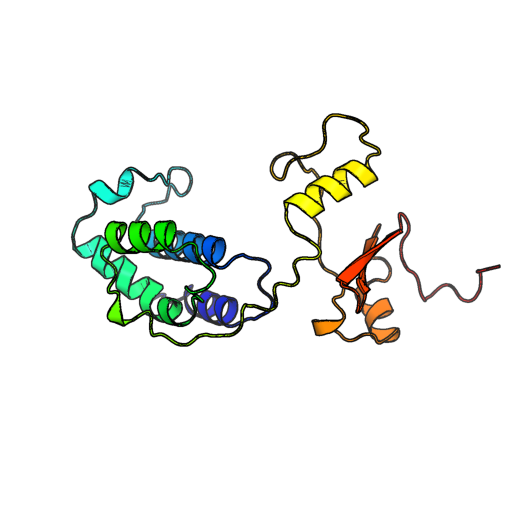C C . PHE A 1 151 ? -1.332 -2.212 -23.721 1.00 88.38 151 PHE A C 1
ATOM 1266 O O . PHE A 1 151 ? -0.759 -2.964 -24.505 1.00 88.38 151 PHE A O 1
ATOM 1273 N N . ASP A 1 152 ? -1.524 -0.922 -24.000 1.00 92.19 152 ASP A N 1
ATOM 1274 C CA . ASP A 1 152 ? -1.042 -0.301 -25.234 1.00 92.19 152 ASP A CA 1
ATOM 1275 C C . ASP A 1 152 ? 0.470 -0.032 -25.176 1.00 92.19 152 ASP A C 1
ATOM 1277 O O . ASP A 1 152 ? 0.995 0.496 -24.192 1.00 92.19 152 ASP A O 1
ATOM 1281 N N . VAL A 1 153 ? 1.172 -0.368 -26.260 1.00 92.94 153 VAL A N 1
ATOM 1282 C CA . VAL A 1 153 ? 2.633 -0.230 -26.360 1.00 92.94 153 VAL A CA 1
ATOM 1283 C C . VAL A 1 153 ? 3.098 1.228 -26.286 1.00 92.94 153 VAL A C 1
ATOM 1285 O O . VAL A 1 153 ? 4.141 1.517 -25.703 1.00 92.94 153 VAL A O 1
ATOM 1288 N N . ASN A 1 154 ? 2.311 2.178 -26.796 1.00 94.12 154 ASN A N 1
ATOM 1289 C CA . ASN A 1 154 ? 2.650 3.598 -26.711 1.00 94.12 154 ASN A CA 1
ATOM 1290 C C . ASN A 1 154 ? 2.490 4.103 -25.277 1.00 94.12 154 ASN A C 1
ATOM 1292 O O . ASN A 1 154 ? 3.266 4.942 -2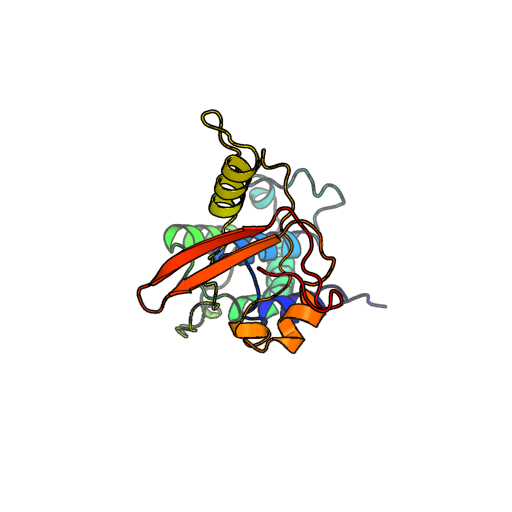4.826 1.00 94.12 154 ASN A O 1
ATOM 1296 N N . ILE A 1 155 ? 1.502 3.580 -24.543 1.00 93.81 155 ILE A N 1
ATOM 1297 C CA . ILE A 1 155 ? 1.339 3.873 -23.117 1.00 93.81 155 ILE A CA 1
ATOM 1298 C C . ILE A 1 155 ? 2.518 3.310 -22.322 1.00 93.81 155 ILE A C 1
ATOM 1300 O O . ILE A 1 155 ? 3.044 4.022 -21.466 1.00 93.81 155 ILE A O 1
ATOM 1304 N N . PHE A 1 156 ? 2.966 2.088 -22.634 1.00 95.00 156 PHE A N 1
ATOM 1305 C CA . PHE A 1 156 ? 4.162 1.505 -22.027 1.00 95.00 156 PHE A CA 1
ATOM 1306 C C . PHE A 1 156 ? 5.375 2.419 -22.217 1.00 95.00 156 PHE A C 1
ATOM 1308 O O . PHE A 1 156 ? 5.944 2.871 -21.229 1.00 95.00 156 PHE A O 1
ATOM 1315 N N . HIS A 1 157 ? 5.726 2.763 -23.458 1.00 94.69 157 HIS A N 1
ATOM 1316 C CA . HIS A 1 157 ? 6.911 3.583 -23.724 1.00 94.69 157 HIS A CA 1
ATOM 1317 C C . HIS A 1 157 ? 6.812 4.981 -23.116 1.00 94.69 157 HIS A C 1
ATOM 1319 O O . HIS A 1 157 ? 7.771 5.475 -22.530 1.00 94.69 157 HIS A O 1
ATOM 1325 N N . ARG A 1 158 ? 5.624 5.592 -23.135 1.00 94.75 158 ARG A N 1
ATOM 1326 C CA . ARG A 1 158 ? 5.392 6.888 -22.485 1.00 94.75 158 ARG A CA 1
ATOM 1327 C C . ARG A 1 158 ? 5.649 6.861 -20.974 1.00 94.75 158 ARG A C 1
ATOM 1329 O O . ARG A 1 158 ? 6.033 7.887 -20.421 1.00 94.75 158 ARG A O 1
ATOM 1336 N N . LEU A 1 159 ? 5.379 5.741 -20.300 1.00 94.50 159 LEU A N 1
ATOM 1337 C CA . LEU A 1 159 ? 5.454 5.635 -18.838 1.00 94.50 159 LEU A CA 1
ATOM 1338 C C . LEU A 1 159 ? 6.727 4.951 -18.325 1.00 94.50 159 LEU A C 1
ATOM 1340 O O . LEU A 1 159 ? 7.136 5.223 -17.197 1.00 94.50 159 LEU A O 1
ATOM 1344 N N . CYS A 1 160 ? 7.334 4.065 -19.114 1.00 94.81 160 CYS A N 1
ATOM 1345 C CA . CYS A 1 160 ? 8.419 3.185 -18.680 1.00 94.81 160 CYS A CA 1
ATOM 1346 C C . CYS A 1 160 ? 9.784 3.533 -19.287 1.00 94.81 160 CYS A C 1
ATOM 1348 O O . CYS A 1 160 ? 10.801 3.134 -18.712 1.00 94.81 160 CYS A O 1
ATOM 1350 N N . ASP A 1 161 ? 9.838 4.272 -20.399 1.00 94.31 161 ASP A N 1
ATOM 1351 C CA . ASP A 1 161 ? 11.120 4.635 -21.003 1.00 94.31 161 ASP A CA 1
ATOM 1352 C C . ASP A 1 161 ? 11.931 5.552 -20.073 1.00 94.31 161 ASP A C 1
ATOM 1354 O O . ASP A 1 161 ? 11.401 6.435 -19.385 1.00 94.31 161 ASP A O 1
ATOM 1358 N N . PHE A 1 162 ? 13.242 5.304 -20.031 1.00 93.56 162 PHE A N 1
ATOM 1359 C CA . PHE A 1 162 ? 14.228 6.042 -19.233 1.00 93.56 162 PHE A CA 1
ATOM 1360 C C . PHE A 1 162 ? 13.960 6.102 -17.718 1.00 93.56 162 PHE A C 1
ATOM 1362 O O . PHE A 1 162 ? 14.488 6.979 -17.035 1.00 93.56 162 PHE A O 1
ATOM 1369 N N . GLN A 1 163 ? 13.168 5.176 -17.167 1.00 93.94 163 GLN A N 1
ATOM 1370 C CA . GLN A 1 163 ? 12.828 5.168 -15.735 1.00 93.94 163 GLN A CA 1
ATOM 1371 C C . GLN A 1 163 ? 13.864 4.488 -14.824 1.00 93.94 163 GLN A C 1
ATOM 1373 O O . GLN A 1 163 ? 13.653 4.432 -13.613 1.00 93.94 163 GLN A O 1
ATOM 1378 N N . GLY A 1 164 ? 14.979 3.992 -15.358 1.00 92.81 164 GLY A N 1
ATOM 1379 C CA . GLY A 1 164 ? 15.957 3.210 -14.602 1.00 92.81 164 GLY A CA 1
ATOM 1380 C C . GLY A 1 164 ? 15.743 1.700 -14.739 1.00 92.81 164 GLY A C 1
ATOM 1381 O O . GLY A 1 164 ? 14.987 1.241 -15.602 1.00 92.81 164 GLY A O 1
ATOM 1382 N N . PRO A 1 165 ? 16.376 0.924 -13.843 1.00 93.94 165 PRO A N 1
ATOM 1383 C CA . PRO A 1 165 ? 16.054 -0.477 -13.648 1.00 93.94 165 PRO A CA 1
ATOM 1384 C C . PRO A 1 165 ? 14.570 -0.666 -13.314 1.00 93.94 165 PRO A C 1
ATOM 1386 O O . PRO A 1 165 ? 14.005 0.056 -12.490 1.00 93.94 165 PRO A O 1
ATOM 1389 N N . THR A 1 166 ? 13.929 -1.658 -13.919 1.00 94.62 166 THR A N 1
ATOM 1390 C CA . THR A 1 166 ? 12.486 -1.894 -13.780 1.00 94.62 166 THR A CA 1
ATOM 1391 C C . THR A 1 166 ? 12.176 -3.367 -13.598 1.00 94.62 166 THR A C 1
ATOM 1393 O O . THR A 1 166 ? 12.870 -4.237 -14.111 1.00 94.62 166 THR A O 1
ATOM 1396 N N . ILE A 1 167 ? 11.095 -3.653 -12.878 1.00 93.19 167 ILE A N 1
ATOM 1397 C CA . ILE A 1 167 ? 10.577 -5.010 -12.713 1.00 93.19 167 ILE A CA 1
ATOM 1398 C C . ILE A 1 167 ? 9.216 -5.073 -13.379 1.00 93.19 167 ILE A C 1
ATOM 1400 O O . ILE A 1 167 ? 8.350 -4.235 -13.123 1.00 93.19 167 ILE A O 1
ATOM 1404 N N . VAL A 1 168 ? 9.032 -6.082 -14.218 1.00 92.56 168 VAL A N 1
ATOM 1405 C CA . VAL A 1 168 ? 7.757 -6.399 -14.850 1.00 92.56 168 VAL A CA 1
ATOM 1406 C C . VAL A 1 168 ? 7.170 -7.601 -14.133 1.00 92.56 168 VAL A C 1
ATOM 1408 O O . VAL A 1 168 ? 7.845 -8.615 -13.979 1.00 92.56 168 VAL A O 1
ATOM 1411 N N . ILE A 1 169 ? 5.912 -7.489 -13.709 1.00 90.50 169 ILE A N 1
ATOM 1412 C CA . ILE A 1 169 ? 5.155 -8.587 -13.105 1.00 90.50 169 ILE A CA 1
ATOM 1413 C C . ILE A 1 169 ? 3.846 -8.726 -13.865 1.00 90.50 169 ILE A C 1
ATOM 1415 O O . ILE A 1 169 ? 3.089 -7.766 -14.014 1.00 90.50 169 ILE A O 1
ATOM 1419 N N . ILE A 1 170 ? 3.587 -9.934 -14.337 1.00 88.75 170 ILE A N 1
ATOM 1420 C CA . ILE A 1 170 ? 2.422 -10.319 -15.113 1.00 88.75 170 ILE A CA 1
ATOM 1421 C C . ILE A 1 170 ? 1.707 -11.411 -14.332 1.00 88.75 170 ILE A C 1
ATOM 1423 O O . ILE A 1 170 ? 2.306 -12.408 -13.931 1.00 88.75 170 ILE A O 1
ATOM 1427 N N . LYS A 1 171 ? 0.406 -11.212 -14.139 1.00 84.94 171 LYS A N 1
ATOM 1428 C CA . LYS A 1 171 ? -0.485 -12.237 -13.611 1.00 84.94 171 LYS A CA 1
ATOM 1429 C C . LYS A 1 171 ? -1.181 -12.937 -14.770 1.00 84.94 171 LYS A C 1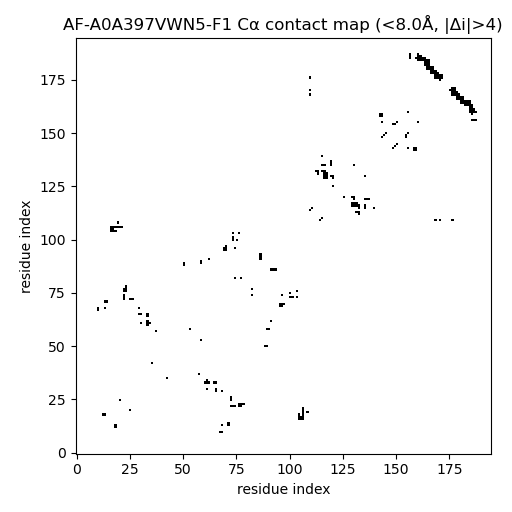
ATOM 1431 O O . LYS A 1 171 ? -1.821 -12.265 -15.580 1.00 84.94 171 LYS A O 1
ATOM 1436 N N . THR A 1 172 ? -1.053 -14.256 -14.857 1.00 83.94 172 THR A N 1
ATOM 1437 C CA . THR A 1 172 ? -1.717 -15.053 -15.895 1.00 83.94 172 THR A CA 1
ATOM 1438 C C . THR A 1 172 ? -3.183 -15.306 -15.540 1.00 83.94 172 THR A C 1
ATOM 1440 O O . THR A 1 172 ? -3.634 -15.049 -14.421 1.00 83.94 172 THR A O 1
ATOM 1443 N N . VAL A 1 173 ? -3.951 -15.828 -16.499 1.00 82.31 173 VAL A N 1
ATOM 1444 C CA . VAL A 1 173 ? -5.345 -16.244 -16.259 1.00 82.31 173 VAL A CA 1
ATOM 1445 C C . VAL A 1 173 ? -5.443 -17.473 -15.348 1.00 82.31 173 VAL A C 1
ATOM 1447 O O . VAL A 1 173 ? -6.502 -17.718 -14.780 1.00 82.31 173 VAL A O 1
ATOM 1450 N N . GLN A 1 174 ? -4.350 -18.225 -15.196 1.00 86.94 174 GLN A N 1
ATOM 1451 C CA . GLN A 1 174 ? -4.205 -19.351 -14.270 1.00 86.94 174 GLN A CA 1
ATOM 1452 C C . GLN A 1 174 ? -3.758 -18.916 -12.863 1.00 86.94 174 GLN A C 1
ATOM 1454 O O . GLN A 1 174 ? -3.460 -19.768 -12.036 1.00 86.94 174 GLN A O 1
ATOM 1459 N N . ASP A 1 175 ? -3.722 -17.607 -12.586 1.00 73.81 175 ASP A N 1
ATOM 1460 C CA . ASP A 1 175 ? -3.223 -17.004 -11.344 1.00 73.81 175 ASP A CA 1
ATOM 1461 C C . ASP A 1 175 ? -1.707 -17.162 -11.088 1.00 73.81 175 ASP A C 1
ATOM 1463 O O . ASP A 1 175 ? -1.230 -16.777 -10.019 1.00 73.81 175 ASP A O 1
ATOM 1467 N N . ASP A 1 176 ? -0.927 -17.607 -12.079 1.00 80.25 176 ASP A N 1
ATOM 1468 C CA . ASP A 1 176 ? 0.535 -17.640 -11.982 1.00 80.25 176 ASP A CA 1
ATOM 1469 C C . ASP A 1 176 ? 1.135 -16.230 -12.053 1.00 80.25 176 ASP A C 1
ATOM 1471 O O . ASP A 1 176 ? 0.639 -15.347 -12.764 1.00 80.25 176 ASP A O 1
ATOM 1475 N N . LEU A 1 177 ? 2.249 -16.035 -11.344 1.00 81.75 177 LEU A N 1
ATOM 1476 C CA . LEU A 1 177 ? 3.051 -14.816 -11.400 1.00 81.75 177 LEU A CA 1
ATOM 1477 C C . LEU A 1 177 ? 4.326 -15.067 -12.189 1.00 81.75 177 LEU A C 1
ATOM 1479 O O . LEU A 1 177 ? 5.180 -15.850 -11.782 1.00 81.75 177 LEU A O 1
ATOM 1483 N N . VAL A 1 178 ? 4.459 -14.359 -13.304 1.00 87.31 178 VAL A N 1
ATOM 1484 C CA . VAL A 1 178 ? 5.662 -14.369 -14.137 1.00 87.31 178 VAL A CA 1
ATOM 1485 C C . VAL A 1 178 ? 6.158 -12.951 -14.334 1.00 87.31 178 VAL A C 1
ATOM 1487 O O . VAL A 1 178 ? 5.412 -11.985 -14.192 1.00 87.31 178 VAL A O 1
ATOM 1490 N N . GLY A 1 179 ? 7.434 -12.799 -14.643 1.00 90.00 179 GLY A N 1
ATOM 1491 C CA . GLY A 1 179 ? 8.020 -11.478 -14.717 1.00 90.00 179 GLY A CA 1
ATOM 1492 C C . GLY A 1 179 ? 9.495 -11.504 -15.038 1.00 90.00 179 GLY A C 1
ATOM 1493 O O . GLY A 1 179 ? 10.069 -12.549 -15.337 1.00 90.00 179 GLY A O 1
ATOM 1494 N N . GLY A 1 180 ? 10.101 -10.331 -14.960 1.00 90.38 180 GLY A N 1
ATOM 1495 C CA . GLY A 1 180 ? 11.525 -10.157 -15.174 1.00 90.38 180 GLY A CA 1
ATOM 1496 C C . GLY A 1 180 ? 12.008 -8.843 -14.591 1.00 90.38 180 GLY A C 1
ATOM 1497 O O . GLY A 1 180 ? 11.247 -7.878 -14.483 1.00 90.38 180 GLY A O 1
ATOM 1498 N N . TYR A 1 181 ? 13.281 -8.820 -14.220 1.00 91.38 181 TYR A N 1
ATOM 1499 C CA . TYR A 1 181 ? 13.991 -7.610 -13.842 1.00 91.38 181 TYR A CA 1
ATOM 1500 C C . TYR A 1 181 ? 14.846 -7.151 -15.021 1.00 91.38 181 TYR A C 1
ATOM 1502 O O . TYR A 1 181 ? 15.654 -7.916 -15.542 1.00 91.38 181 TYR A O 1
ATOM 1510 N N . ASN A 1 182 ? 14.656 -5.909 -15.448 1.00 92.06 182 ASN A N 1
ATOM 1511 C CA . ASN A 1 182 ? 15.503 -5.248 -16.422 1.00 92.06 182 ASN A CA 1
ATOM 1512 C C . ASN A 1 182 ? 16.409 -4.264 -15.677 1.00 92.06 182 ASN A C 1
ATOM 1514 O O . ASN A 1 182 ? 15.925 -3.270 -15.141 1.00 92.06 182 ASN A O 1
ATOM 1518 N N . LEU A 1 183 ? 17.713 -4.546 -15.634 1.00 89.75 183 LEU A N 1
ATOM 1519 C CA . LEU A 1 183 ? 18.706 -3.672 -14.999 1.00 89.75 183 LEU A CA 1
ATOM 1520 C C . LEU A 1 183 ? 18.947 -2.383 -15.811 1.00 89.75 183 LEU A C 1
ATOM 1522 O O . LEU A 1 183 ? 19.443 -1.394 -15.277 1.00 89.75 183 LEU A O 1
ATOM 1526 N N . VAL A 1 184 ? 18.598 -2.388 -17.099 1.00 88.12 184 VAL A N 1
ATOM 1527 C CA . VAL A 1 184 ? 18.807 -1.273 -18.030 1.00 88.12 184 VAL A CA 1
ATOM 1528 C C . VAL A 1 184 ? 17.488 -0.532 -18.271 1.00 88.12 184 VAL A C 1
ATOM 1530 O O . VAL A 1 184 ? 16.401 -1.057 -18.039 1.00 88.12 184 VAL A O 1
ATOM 1533 N N . ASN A 1 185 ? 17.581 0.708 -18.748 1.00 89.44 185 ASN A N 1
ATOM 1534 C CA . ASN A 1 185 ? 16.424 1.490 -19.173 1.00 89.44 185 ASN A CA 1
ATOM 1535 C C . ASN A 1 185 ? 15.698 0.844 -20.360 1.00 89.44 185 ASN A C 1
ATOM 1537 O O . ASN A 1 185 ? 16.333 0.317 -21.274 1.00 89.44 185 ASN A O 1
ATOM 1541 N N . TRP A 1 186 ? 14.373 0.986 -20.389 1.00 92.12 186 TRP A N 1
ATOM 1542 C CA . TRP A 1 186 ? 13.613 0.891 -21.635 1.00 92.12 186 TRP A CA 1
ATOM 1543 C C . TRP A 1 186 ? 13.871 2.136 -22.488 1.00 92.12 186 TRP A C 1
ATOM 1545 O O . TRP A 1 186 ? 13.982 3.240 -21.946 1.00 92.12 186 TRP A O 1
ATOM 1555 N N . ASP A 1 187 ? 13.985 1.955 -23.802 1.00 89.00 187 ASP A N 1
ATOM 1556 C CA . ASP A 1 187 ? 14.249 3.040 -24.747 1.00 89.00 187 ASP A CA 1
ATOM 1557 C C . ASP A 1 187 ? 13.651 2.722 -26.129 1.00 89.00 187 ASP A C 1
ATOM 1559 O O . ASP A 1 187 ? 14.216 1.945 -26.902 1.00 89.00 187 ASP A O 1
ATOM 1563 N N . SER A 1 188 ? 12.518 3.346 -26.459 1.00 82.06 188 SER A N 1
ATOM 1564 C CA . SER A 1 188 ? 11.909 3.269 -27.796 1.00 82.06 188 SER A CA 1
ATOM 1565 C C . SER A 1 188 ? 12.567 4.164 -28.854 1.00 82.06 188 SER A C 1
ATOM 1567 O O . SER A 1 188 ? 12.232 4.063 -30.037 1.00 82.06 188 SER A O 1
ATOM 1569 N N . PHE A 1 189 ? 13.515 5.026 -28.477 1.00 72.12 189 PHE A N 1
ATOM 1570 C CA . PHE A 1 189 ? 14.228 5.928 -29.386 1.00 72.12 189 PHE A CA 1
ATOM 1571 C C . PHE A 1 189 ? 15.395 5.240 -30.102 1.00 72.12 189 PHE A C 1
ATOM 1573 O O . PHE A 1 189 ? 15.861 5.734 -31.136 1.00 72.12 189 PHE A O 1
ATOM 1580 N N . THR A 1 190 ? 15.831 4.067 -29.631 1.00 59.41 190 THR A N 1
ATOM 1581 C CA . THR A 1 190 ? 16.792 3.236 -30.364 1.00 59.41 190 THR A CA 1
ATOM 1582 C C . THR A 1 190 ? 16.109 2.503 -31.522 1.00 59.41 190 THR A C 1
ATOM 1584 O O . THR A 1 190 ? 15.552 1.415 -31.398 1.00 59.41 190 THR A O 1
ATOM 1587 N N . LYS A 1 191 ? 16.179 3.095 -32.720 1.00 56.53 191 LYS A N 1
ATOM 1588 C CA . LYS A 1 191 ? 15.887 2.367 -33.961 1.00 56.53 191 LYS A CA 1
ATOM 1589 C C . LYS A 1 191 ? 16.904 1.232 -34.135 1.00 56.53 191 LYS A C 1
ATOM 1591 O O . LYS A 1 191 ? 18.073 1.495 -34.397 1.00 56.53 191 LYS A O 1
ATOM 1596 N N . ASN A 1 192 ? 16.410 -0.005 -34.095 1.00 52.28 192 ASN A N 1
ATOM 1597 C CA . ASN A 1 192 ? 17.051 -1.229 -34.590 1.00 52.28 192 ASN A CA 1
ATOM 1598 C C . ASN A 1 192 ? 18.391 -1.631 -33.954 1.00 52.28 192 ASN A C 1
ATOM 1600 O O . ASN A 1 192 ? 19.399 -1.504 -34.637 1.00 52.28 192 ASN A O 1
ATOM 1604 N N . ILE A 1 193 ? 18.405 -2.274 -32.778 1.00 49.12 193 ILE A N 1
ATOM 1605 C CA . ILE A 1 193 ? 19.318 -3.414 -32.537 1.00 49.12 193 ILE A CA 1
ATOM 1606 C C . ILE A 1 193 ? 18.683 -4.399 -31.536 1.00 49.12 193 ILE A C 1
ATOM 1608 O O . ILE A 1 193 ? 18.974 -4.361 -30.348 1.00 49.12 193 ILE A O 1
ATOM 1612 N N . TYR A 1 194 ? 17.879 -5.340 -32.026 1.00 45.66 194 TYR A N 1
ATOM 1613 C CA . TYR A 1 194 ? 17.846 -6.680 -31.434 1.00 45.66 194 TYR A CA 1
ATOM 1614 C C . TYR A 1 194 ? 18.143 -7.663 -32.571 1.00 45.66 194 TYR A C 1
ATOM 1616 O O . TYR A 1 194 ? 17.421 -7.697 -33.568 1.00 45.66 194 TYR A O 1
ATOM 1624 N N . LYS A 1 195 ? 19.284 -8.350 -32.459 1.00 36.19 195 LYS A N 1
ATOM 1625 C CA . LYS A 1 195 ? 19.624 -9.551 -33.230 1.00 36.19 195 LYS A CA 1
ATOM 1626 C C . LYS A 1 195 ? 19.060 -10.766 -32.512 1.00 36.19 195 LYS A C 1
ATOM 1628 O O . LYS A 1 195 ? 19.068 -10.730 -31.263 1.00 36.19 195 LYS A O 1
#

Mean predicted aligned error: 14.85 Å

Foldseek 3Di:
DDPPPDQVVLLVVLVDLPDLDFLVRNVVVLLLVLQVVPPPPCSPPDDPPCLVVDDPVSLVSSCVRCVSVLCSRQCVRPPPVVVVVVCVSSVHDPVSNDDDNDPGSPNPPPPDLQNQQQVQCVVVPPPDDTGHSVRRPDDDDDQDDCVVQNDDPVSCCVRFAPPAWDKDWDQDPVRDIDIDIDRGGDDPPDDDDDD

Radius of gyration: 21.56 Å; Cα contacts (8 Å, |Δi|>4): 150; chains: 1; bounding box: 47×50×64 Å

Sequence (195 aa):
MGTDLPLLDEVAFLESDELELEEIEIWNYLIKCGTFKFLDDDITNWSDKNVSNWSDEHFVVLKETISRCIPLIRYYYIPKNYIDKQIKRYKLNTSAFIKTKIPPRRCLRLMTNENKAIISSWIDEKDKDYYTCITNPYKFKLLLRGSRDGFDVNIFHRLCDFQGPTIVIIKTVQDDLVGGYNLVNWDSFTKNIYK

Nearest PDB structures (foldseek):
  7u4t-assembly1_W  TM=9.109E-01  e=2.524E+00  Homo sapiens